Protein 3IM9 (pdb70)

B-factor: mean 16.96, std 8.15, range [6.82, 69.13]

Foldseek 3Di:
DVVPDDDQAPAEEEEEEAQPQADAQFCVQVDPPAVQLNVLVVLLCVQDPDRLVCCRHPNPVVCCNQQLNVLLNFLSRLVSLVSLFDPPPHQEYEYFLSRLLNRQCNQVQFPSSLSSVLSNVVSVCQLPVDAAQFKFKKKFFDDAPVLVQVLQVVLPDPVWGKHFAEPQAGGTTMIMTTVVSLVVCQVCVVVSPTPHIGTDPYNHRWRAQSQVSCLVVSLVSSVVGGGAFTNHFYQAQQHLRTGGDRVVVSVSSSVSGHHHGNNLSNLVNCVVSHYQEYEYGGGDCVSVVSSCRSPVRGHYHYHRHPVSSVVSD

InterPro domains:
  IPR001227 Acyl transferase domain superfamily [G3DSA:3.40.366.10] (5-284)
  IPR004410 Malonyl CoA-acyl carrier protein transacylase, FabD-type [TIGR00128] (3-289)
  IPR014043 Acyl transferase domain [PF00698] (7-285)
  IPR014043 Acyl transferase domain [SM00827] (7-304)
  IPR016035 Acyl transferase/acyl hydrolase/lysophospholipase [SSF52151] (4-304)
  IPR016036 Malonyl-CoA ACP transacylase, ACP-binding [SSF55048] (127-195)
  IPR024925 Malonyl CoA-acyl carrier protein transacylase [PIRSF000446] (1-301)
  IPR050858 Malonyl CoA-ACP Transacylase/Polyketide Synthase FabD [PTHR42681] (2-302)

Organism: Staphylococcus aureus (strain Mu50 / ATCC 700699) (NCBI:txid158878)

CATH classification: 3.40.366.10 (+1 more: 3.30.70.250)

Structure (mmCIF, N/CA/C/O backbone):
data_3IM9
#
_entry.id   3IM9
#
_cell.length_a   42.157
_cell.length_b   87.914
_cell.length_c   43.237
_cell.angle_alpha   90.000
_cell.angle_beta   104.000
_cell.angle_gamma   90.000
#
_symmetry.space_group_name_H-M   'P 1 21 1'
#
loop_
_entity.id
_entity.type
_entity.pdbx_description
1 polymer 'Malonyl CoA-acyl carrier protein transacylase'
2 non-polymer 'CALCIUM ION'
3 non-polymer 'ACETATE ION'
4 non-polymer 'SULFATE ION'
5 water water
#
loop_
_atom_site.group_PDB
_atom_site.id
_atom_site.type_symbol
_atom_site.label_atom_id
_atom_site.label_alt_id
_atom_site.label_comp_id
_atom_site.label_asym_id
_atom_site.label_entity_id
_atom_site.label_seq_id
_atom_site.pdbx_PDB_ins_code
_atom_site.Cartn_x
_atom_site.Cartn_y
_atom_site.Cartn_z
_atom_site.occupancy
_atom_site.B_iso_or_equiv
_atom_site.auth_seq_id
_atom_site.auth_comp_id
_atom_site.auth_asym_id
_atom_site.auth_atom_id
_atom_site.pdbx_PDB_model_num
ATOM 1 N N . HIS A 1 1 ? 30.846 56.645 39.690 1.00 36.38 -7 HIS A N 1
ATOM 2 C CA . HIS A 1 1 ? 29.717 56.549 38.672 1.00 35.62 -7 HIS A CA 1
ATOM 3 C C . HIS A 1 1 ? 30.167 56.437 37.196 1.00 31.95 -7 HIS A C 1
ATOM 4 O O . HIS A 1 1 ? 31.324 56.119 36.892 1.00 28.99 -7 HIS A O 1
ATOM 11 N N . SER A 1 2 ? 29.261 56.737 36.266 1.00 29.78 -6 SER A N 1
ATOM 12 C CA . SER A 1 2 ? 29.598 56.738 34.821 1.00 26.94 -6 SER A CA 1
ATOM 13 C C . SER A 1 2 ? 30.748 57.724 34.342 1.00 26.12 -6 SER A C 1
ATOM 14 O O . SER A 1 2 ? 31.253 57.595 33.240 1.00 23.45 -6 SER A O 1
ATOM 17 N N . SER A 1 3 ? 31.153 58.685 35.169 1.00 22.84 -5 SER A N 1
ATOM 18 C CA . SER A 1 3 ? 32.266 59.557 34.843 1.00 20.14 -5 SER A CA 1
ATOM 19 C C . SER A 1 3 ? 33.607 58.823 35.095 1.00 16.58 -5 SER A C 1
ATOM 20 O O . SER A 1 3 ? 34.642 59.351 34.729 1.00 16.59 -5 SER A O 1
ATOM 23 N N . GLY A 1 4 ? 33.584 57.709 35.807 1.00 15.31 -4 GLY A N 1
ATOM 24 C CA . GLY A 1 4 ? 34.740 56.911 36.256 1.00 13.32 -4 GLY A CA 1
ATOM 25 C C . GLY A 1 4 ? 35.451 57.504 37.482 1.00 15.34 -4 GLY A C 1
ATOM 26 O O . GLY A 1 4 ? 36.524 57.034 37.851 1.00 15.60 -4 GLY A O 1
ATOM 27 N N . LEU A 1 5 ? 34.840 58.555 38.043 1.00 14.40 -3 LEU A N 1
ATOM 28 C CA . LEU A 1 5 ? 35.365 59.248 39.251 1.00 14.68 -3 LEU A CA 1
ATOM 29 C C . LEU A 1 5 ? 34.493 58.841 40.441 1.00 15.70 -3 LEU A C 1
ATOM 30 O O . LEU A 1 5 ? 33.324 59.210 40.502 1.00 16.86 -3 LEU A O 1
ATOM 35 N N . VAL A 1 6 ? 35.054 57.998 41.294 1.00 16.56 -2 VAL A N 1
ATOM 36 C CA . VAL A 1 6 ? 34.321 57.463 42.448 1.00 16.85 -2 VAL A CA 1
ATOM 37 C C . VAL A 1 6 ? 34.709 58.376 43.649 1.00 15.40 -2 VAL A C 1
ATOM 38 O O . VAL A 1 6 ? 35.857 58.443 44.045 1.00 13.61 -2 VAL A O 1
ATOM 42 N N . PRO A 1 7 ? 33.747 59.127 44.195 1.00 16.87 -1 PRO A N 1
ATOM 43 C CA . PRO A 1 7 ? 34.027 60.083 45.310 1.00 18.36 -1 PRO A CA 1
ATOM 44 C C . PRO A 1 7 ? 34.417 59.359 46.558 1.00 18.31 -1 PRO A C 1
ATOM 45 O O . PRO A 1 7 ? 33.977 58.217 46.808 1.00 19.19 -1 PRO A O 1
ATOM 49 N N . ARG A 1 8 ? 35.302 59.973 47.329 1.00 18.37 0 ARG A N 1
ATOM 50 C CA . ARG A 1 8 ? 35.644 59.452 48.646 1.00 19.79 0 ARG A CA 1
ATOM 51 C C . ARG A 1 8 ? 34.249 59.451 49.410 1.00 21.33 0 ARG A C 1
ATOM 52 O O . ARG A 1 8 ? 33.542 60.432 49.462 1.00 25.92 0 ARG A O 1
ATOM 60 N N . GLY A 1 9 ? 33.897 58.303 49.929 1.00 24.05 1 GLY A N 1
ATOM 61 C CA . GLY A 1 9 ? 32.600 58.076 50.519 1.00 25.23 1 GLY A CA 1
ATOM 62 C C . GLY A 1 9 ? 32.291 56.627 50.373 1.00 25.60 1 GLY A C 1
ATOM 63 O O . GLY A 1 9 ? 33.064 55.829 49.903 1.00 30.18 1 GLY A O 1
ATOM 64 N N . SER A 1 10 ? 31.116 56.278 50.802 1.00 28.94 2 SER A N 1
ATOM 65 C CA . SER A 1 10 ? 30.689 54.914 50.728 1.00 30.44 2 SER A CA 1
ATOM 66 C C . SER A 1 10 ? 31.485 53.970 51.551 1.00 29.28 2 SER A C 1
ATOM 67 O O . SER A 1 10 ? 31.465 52.836 51.275 1.00 30.78 2 SER A O 1
ATOM 70 N N . HIS A 1 11 ? 32.190 54.457 52.580 1.00 24.66 3 HIS A N 1
ATOM 71 C CA . HIS A 1 11 ? 32.853 53.562 53.457 1.00 21.61 3 HIS A CA 1
ATOM 72 C C . HIS A 1 11 ? 31.941 53.511 54.662 1.00 17.62 3 HIS A C 1
ATOM 73 O O . HIS A 1 11 ? 31.240 54.439 54.921 1.00 16.22 3 HIS A O 1
ATOM 80 N N . MET A 1 12 ? 31.997 52.398 55.338 1.00 17.75 4 MET A N 1
ATOM 81 C CA . MET A 1 12 ? 31.124 52.103 56.460 1.00 15.84 4 MET A CA 1
ATOM 82 C C . MET A 1 12 ? 31.961 51.673 57.678 1.00 15.18 4 MET A C 1
ATOM 83 O O . MET A 1 12 ? 32.947 50.987 57.552 1.00 14.45 4 MET A O 1
ATOM 88 N N . ALA A 1 13 ? 31.543 52.139 58.842 1.00 13.86 5 ALA A N 1
ATOM 89 C CA . ALA A 1 13 ? 32.240 51.723 60.082 1.00 12.54 5 ALA A CA 1
ATOM 90 C C . ALA A 1 13 ? 31.195 51.134 61.043 1.00 10.73 5 ALA A C 1
ATOM 91 O O . ALA A 1 13 ? 30.092 51.671 61.125 1.00 13.56 5 ALA A O 1
ATOM 93 N N . ILE A 1 14 ? 31.554 50.011 61.655 1.00 12.36 6 ILE A N 1
ATOM 94 C CA . ILE A 1 14 ? 30.712 49.468 62.713 1.00 11.24 6 ILE A CA 1
ATOM 95 C C . ILE A 1 14 ? 31.261 49.940 64.050 1.00 12.14 6 ILE A C 1
ATOM 96 O O . ILE A 1 14 ? 32.483 49.964 64.246 1.00 10.64 6 ILE A O 1
ATOM 101 N N . ILE A 1 15 ? 30.364 50.349 64.943 1.00 10.24 7 ILE A N 1
ATOM 102 C CA . ILE A 1 15 ? 30.841 51.018 66.159 1.00 10.70 7 ILE A CA 1
ATOM 103 C C . ILE A 1 15 ? 30.099 50.427 67.351 1.00 10.42 7 ILE A C 1
ATOM 104 O O . ILE A 1 15 ? 28.925 49.945 67.225 1.00 10.96 7 ILE A O 1
ATOM 109 N N . PHE A 1 16 ? 30.761 50.460 68.506 1.00 9.07 8 PHE A N 1
ATOM 110 C CA . PHE A 1 16 ? 30.225 49.684 69.660 1.00 9.13 8 PHE A CA 1
ATOM 111 C C . PHE A 1 16 ? 30.182 50.585 70.902 1.00 9.99 8 PHE A C 1
ATOM 112 O O . PHE A 1 16 ? 31.189 51.174 71.305 1.00 10.34 8 PHE A O 1
ATOM 120 N N . PRO A 1 17 ? 29.049 50.628 71.621 1.00 10.02 9 PRO A N 1
ATOM 121 C CA . PRO A 1 17 ? 28.929 51.438 72.843 1.00 9.82 9 PRO A CA 1
ATOM 122 C C . PRO A 1 17 ? 29.595 50.756 74.031 1.00 10.33 9 PRO A C 1
ATOM 123 O O . PRO A 1 17 ? 29.907 49.559 74.034 1.00 10.51 9 PRO A O 1
ATOM 127 N N . GLY A 1 18 ? 29.791 51.580 75.041 1.00 7.81 10 GLY A N 1
ATOM 128 C CA . GLY A 1 18 ? 30.387 51.174 76.332 1.00 8.18 10 GLY A CA 1
ATOM 129 C C . GLY A 1 18 ? 29.462 51.437 77.512 1.00 8.38 10 GLY A C 1
ATOM 130 O O . GLY A 1 18 ? 28.212 51.605 77.351 1.00 9.33 10 GLY A O 1
ATOM 131 N N . GLN A 1 19 ? 30.120 51.508 78.664 1.00 9.67 11 GLN A N 1
ATOM 132 C CA . GLN A 1 19 ? 29.379 51.757 79.967 1.00 8.83 11 GLN A CA 1
ATOM 133 C C . GLN A 1 19 ? 28.413 52.891 79.807 1.00 10.85 11 GLN A C 1
ATOM 134 O O . GLN A 1 19 ? 28.770 54.001 79.281 1.00 13.42 11 GLN A O 1
ATOM 140 N N . GLY A 1 20 ? 27.205 52.659 80.290 1.00 10.28 12 GLY A N 1
ATOM 141 C CA . GLY A 1 20 ? 26.127 53.669 80.134 1.00 11.22 12 GLY A CA 1
ATOM 142 C C . GLY A 1 20 ? 25.070 53.28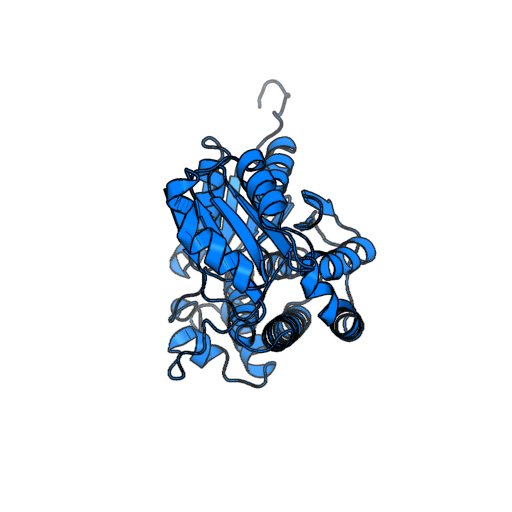5 79.133 1.00 12.14 12 GLY A C 1
ATOM 143 O O . GLY A 1 20 ? 23.912 53.738 79.278 1.00 13.72 12 GLY A O 1
ATOM 144 N N . ALA A 1 21 ? 25.398 52.365 78.213 1.00 10.54 13 ALA A N 1
ATOM 145 C CA . ALA A 1 21 ? 24.402 51.901 77.280 1.00 9.32 13 ALA A CA 1
ATOM 146 C C . ALA A 1 21 ? 23.632 50.616 77.698 1.00 10.55 13 ALA A C 1
ATOM 147 O O . ALA A 1 21 ? 22.645 50.245 77.079 1.00 10.95 13 ALA A O 1
ATOM 149 N N . GLN A 1 22 ? 24.048 49.991 78.802 1.00 11.31 14 GLN A N 1
ATOM 150 C CA . GLN A 1 22 ? 23.423 48.727 79.230 1.00 9.85 14 GLN A CA 1
ATOM 151 C C . GLN A 1 22 ? 21.944 48.966 79.617 1.00 11.42 14 GLN A C 1
ATOM 152 O O . GLN A 1 22 ? 21.577 50.101 80.040 1.00 11.61 14 GLN A O 1
ATOM 158 N N . LYS A 1 23 ? 21.186 47.884 79.651 1.00 10.87 15 LYS A N 1
ATOM 159 C CA . LYS A 1 23 ? 19.814 47.918 80.151 1.00 11.83 15 LYS A CA 1
ATOM 160 C C . LYS A 1 23 ? 19.421 46.542 80.543 1.00 12.29 15 LYS A C 1
ATOM 161 O O . LYS A 1 23 ? 19.801 45.597 79.816 1.00 12.46 15 LYS A O 1
ATOM 167 N N . VAL A 1 24 ? 18.684 46.419 81.672 1.00 11.18 16 VAL A N 1
ATOM 168 C CA . VAL A 1 24 ? 18.163 45.131 82.038 1.00 12.74 16 VAL A CA 1
ATOM 169 C C . VAL A 1 24 ? 17.238 44.638 80.932 1.00 13.35 16 VAL A C 1
ATOM 170 O O . VAL A 1 24 ? 16.376 45.357 80.386 1.00 14.61 16 VAL A O 1
ATOM 174 N N . GLY A 1 25 ? 17.495 43.398 80.509 1.00 10.70 17 GLY A N 1
ATOM 175 C CA . GLY A 1 25 ? 16.748 42.756 79.423 1.00 11.19 17 GLY A CA 1
ATOM 176 C C . GLY A 1 25 ? 17.623 42.633 78.168 1.00 14.81 17 GLY A C 1
ATOM 177 O O . GLY A 1 25 ? 17.237 41.973 77.191 1.00 14.38 17 GLY A O 1
ATOM 178 N N . MET A 1 26 ? 18.794 43.270 78.168 1.00 10.88 18 MET A N 1
ATOM 179 C CA . MET A 1 26 ? 19.664 43.282 76.982 1.00 10.76 18 MET A CA 1
ATOM 180 C C . MET A 1 26 ? 20.009 41.866 76.524 1.00 10.51 18 MET A C 1
ATOM 181 O O . MET A 1 26 ? 20.469 41.017 77.328 1.00 11.43 18 MET A O 1
ATOM 186 N N . ALA A 1 27 ? 19.753 41.647 75.212 1.00 11.42 19 ALA A N 1
ATOM 187 C CA . ALA A 1 27 ? 20.030 40.367 74.512 1.00 10.54 19 ALA A CA 1
ATOM 188 C C . ALA A 1 27 ? 19.009 39.279 74.827 1.00 11.26 19 ALA A C 1
ATOM 189 O O . ALA A 1 27 ? 19.189 38.163 74.281 1.00 12.50 19 ALA A O 1
ATOM 191 N N . GLN A 1 28 ? 18.002 39.571 75.649 1.00 12.34 20 GLN A N 1
ATOM 192 C CA . GLN A 1 28 ? 17.084 38.460 76.014 1.00 13.27 20 GLN A CA 1
ATOM 193 C C . GLN A 1 28 ? 16.325 37.964 74.754 1.00 16.11 20 GLN A C 1
ATOM 194 O O . GLN A 1 28 ? 15.997 36.789 74.693 1.00 17.68 20 GLN A O 1
ATOM 200 N N . ASP A 1 29 ? 16.163 38.828 73.768 1.00 13.39 21 ASP A N 1
ATOM 201 C CA . ASP A 1 29 ? 15.503 38.453 72.561 1.00 13.88 21 ASP A CA 1
ATOM 202 C C . ASP A 1 29 ? 16.337 37.583 71.666 1.00 15.37 21 ASP A C 1
ATOM 203 O O . ASP A 1 29 ? 15.776 36.876 70.756 1.00 16.19 21 ASP A O 1
ATOM 208 N N . LEU A 1 30 ? 17.653 37.617 71.805 1.00 13.09 22 LEU A N 1
ATOM 209 C CA . LEU A 1 30 ? 18.525 36.782 70.962 1.00 11.65 22 LEU A CA 1
ATOM 210 C C . LEU A 1 30 ? 18.592 35.336 71.448 1.00 12.80 22 LEU A C 1
ATOM 211 O O . LEU A 1 30 ? 18.790 34.423 70.650 1.00 12.94 22 LEU A O 1
ATOM 216 N N . PHE A 1 31 ? 18.594 35.172 72.776 1.00 11.89 23 PHE A N 1
ATOM 217 C CA . PHE A 1 31 ? 18.991 33.912 73.371 1.00 12.01 23 PHE A CA 1
ATOM 218 C C . PHE A 1 31 ? 17.976 32.811 72.939 1.00 13.53 23 PHE A C 1
ATOM 219 O O . PHE A 1 31 ? 16.736 32.933 73.187 1.00 14.34 23 PHE A O 1
ATOM 227 N N . ASN A 1 32 ? 18.568 31.746 72.380 1.00 12.66 24 ASN A N 1
ATOM 228 C CA . ASN A 1 32 ? 17.756 30.603 71.830 1.00 14.82 24 ASN A CA 1
ATOM 229 C C . ASN A 1 32 ? 16.853 30.961 70.707 1.00 17.00 24 ASN A C 1
ATOM 230 O O . ASN A 1 32 ? 15.966 30.155 70.400 1.00 18.29 24 ASN A O 1
ATOM 235 N N . ASN A 1 33 ? 17.042 32.142 70.109 1.00 15.24 25 ASN A N 1
ATOM 236 C CA . ASN A 1 33 ? 16.304 32.555 68.905 1.00 15.44 25 ASN A CA 1
ATOM 237 C C . ASN A 1 33 ? 17.160 32.790 67.692 1.00 16.98 25 ASN A C 1
ATOM 238 O O . ASN A 1 33 ? 16.668 33.167 66.630 1.00 19.28 25 ASN A O 1
ATOM 243 N N . ASN A 1 34 ? 18.467 32.718 67.875 1.00 16.95 26 ASN A N 1
ATOM 244 C CA . ASN A 1 34 ? 19.394 32.855 66.799 1.00 15.57 26 ASN A CA 1
ATOM 245 C C . ASN A 1 34 ? 20.594 32.047 67.112 1.00 16.45 26 ASN A C 1
ATOM 246 O O . ASN A 1 34 ? 21.181 32.227 68.195 1.00 15.34 26 ASN A O 1
ATOM 251 N N . ASP A 1 35 ? 20.977 31.070 66.264 1.00 17.26 27 ASP A N 1
ATOM 252 C CA . ASP A 1 35 ? 22.027 30.154 66.644 1.00 18.25 27 ASP A CA 1
ATOM 253 C C . ASP A 1 35 ? 23.383 30.832 66.873 1.00 16.03 27 ASP A C 1
ATOM 254 O O . ASP A 1 35 ? 24.116 30.496 67.850 1.00 15.38 27 ASP A O 1
ATOM 259 N N . GLN A 1 36 ? 23.675 31.808 66.024 1.00 16.58 28 GLN A N 1
ATOM 260 C CA . GLN A 1 36 ? 25.017 32.450 66.114 1.00 17.69 28 GLN A CA 1
ATOM 261 C C . GLN A 1 36 ? 25.069 33.300 67.367 1.00 16.08 28 GLN A C 1
ATOM 262 O O . GLN A 1 36 ? 26.105 33.276 68.075 1.00 15.04 28 GLN A O 1
ATOM 268 N N . ALA A 1 37 ? 24.002 34.094 67.597 1.00 14.99 29 A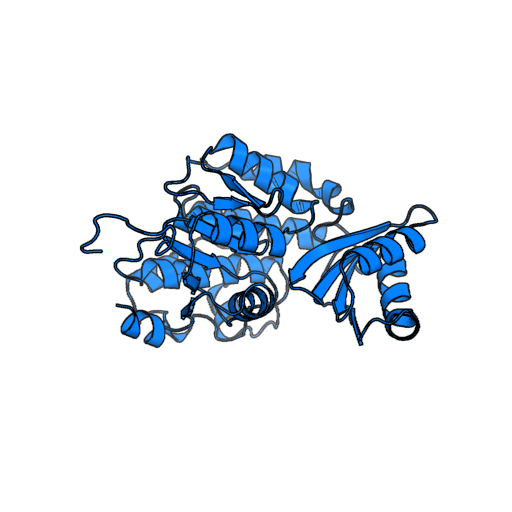LA A N 1
ATOM 269 C CA . ALA A 1 37 ? 23.988 34.885 68.823 1.00 13.52 29 ALA A CA 1
ATOM 270 C C . ALA A 1 37 ? 24.025 33.983 70.021 1.00 13.31 29 ALA A C 1
ATOM 271 O O . ALA A 1 37 ? 24.656 34.329 71.011 1.00 13.11 29 ALA A O 1
ATOM 273 N N . THR A 1 38 ? 23.326 32.855 70.043 1.00 12.45 30 THR A N 1
ATOM 274 C CA . THR A 1 38 ? 23.299 32.010 71.201 1.00 13.51 30 THR A CA 1
ATOM 275 C C . THR A 1 38 ? 24.618 31.326 71.493 1.00 12.52 30 THR A C 1
ATOM 276 O O . THR A 1 38 ? 24.992 31.138 72.646 1.00 13.88 30 THR A O 1
ATOM 280 N N . GLU A 1 39 ? 25.373 31.044 70.436 1.00 13.55 31 GLU A N 1
ATOM 281 C CA . GLU A 1 39 ? 26.738 30.555 70.652 1.00 13.11 31 GLU A CA 1
ATOM 282 C C . GLU A 1 39 ? 27.622 31.539 71.481 1.00 11.72 31 GLU A C 1
ATOM 283 O O . GLU A 1 39 ? 28.345 31.107 72.390 1.00 13.33 31 GLU A O 1
ATOM 289 N N . ILE A 1 40 ? 27.472 32.830 71.165 1.00 11.64 32 ILE A N 1
ATOM 290 C CA . ILE A 1 40 ? 28.210 33.841 71.894 1.00 10.82 32 ILE A CA 1
ATOM 291 C C . ILE A 1 40 ? 27.693 33.926 73.318 1.00 11.12 32 ILE A C 1
ATOM 292 O O . ILE A 1 40 ? 28.460 33.927 74.295 1.00 11.30 32 ILE A O 1
ATOM 297 N N . LEU A 1 41 ? 26.355 33.998 73.466 1.00 10.98 33 LEU A N 1
ATOM 298 C CA . LEU A 1 41 ? 25.812 34.135 74.838 1.00 10.75 33 LEU A CA 1
ATOM 299 C C . LEU A 1 41 ? 26.177 32.947 75.714 1.00 11.68 33 LEU A C 1
ATOM 300 O O . LEU A 1 41 ? 26.498 33.108 76.871 1.00 12.04 33 LEU A O 1
ATOM 305 N N . THR A 1 42 ? 26.118 31.732 75.163 1.00 12.76 34 THR A N 1
ATOM 306 C CA . THR A 1 42 ? 26.468 30.532 75.919 1.00 13.84 34 THR A CA 1
ATOM 307 C C . THR A 1 42 ? 27.972 30.466 76.140 1.00 14.12 34 THR A C 1
ATOM 308 O O . THR A 1 42 ? 28.378 30.042 77.234 1.00 13.56 34 THR A O 1
ATOM 312 N N . SER A 1 43 ? 28.761 31.028 75.222 1.00 13.54 35 SER A N 1
ATOM 313 C CA . SER A 1 43 ? 30.222 31.071 75.498 1.00 14.60 35 SER A CA 1
ATOM 314 C C . SER A 1 43 ? 30.511 31.903 76.719 1.00 14.38 35 SER A C 1
ATOM 315 O O . SER A 1 43 ? 31.278 31.534 77.571 1.00 14.39 35 SER A O 1
ATOM 318 N N . ALA A 1 44 ? 29.868 33.070 76.782 1.00 12.12 36 ALA A N 1
ATOM 319 C CA . ALA A 1 44 ? 30.073 33.982 77.926 1.00 12.40 36 ALA A CA 1
ATOM 320 C C . ALA A 1 44 ? 29.605 33.275 79.210 1.00 11.93 36 ALA A C 1
ATOM 321 O O . ALA A 1 44 ? 30.263 33.315 80.257 1.00 12.73 36 ALA A O 1
ATOM 323 N N . ALA A 1 45 ? 28.439 32.636 79.153 1.00 10.82 37 ALA A N 1
ATOM 324 C CA . ALA A 1 45 ? 27.900 31.899 80.339 1.00 12.93 37 ALA A CA 1
ATOM 325 C C . ALA A 1 45 ? 28.874 30.796 80.829 1.00 12.92 37 ALA A C 1
ATOM 326 O O . ALA A 1 45 ? 29.026 30.620 82.028 1.00 14.55 37 ALA A O 1
ATOM 328 N N . LYS A 1 46 ? 29.467 30.059 79.858 1.00 14.12 38 LYS A N 1
ATOM 329 C CA . LYS A 1 46 ? 30.370 28.973 80.273 1.00 15.96 38 LYS A CA 1
ATOM 330 C C . LYS A 1 46 ? 31.703 29.529 80.733 1.00 17.74 38 LYS A C 1
ATOM 331 O O . LYS A 1 46 ? 32.440 28.790 81.389 1.00 19.12 38 LYS A O 1
ATOM 337 N N . THR A 1 47 ? 32.093 30.751 80.349 1.00 15.54 39 THR A N 1
ATOM 338 C CA . THR A 1 47 ? 33.419 31.255 80.686 1.00 15.17 39 THR A CA 1
ATOM 339 C C . THR A 1 47 ? 33.472 31.977 81.983 1.00 16.25 39 THR A C 1
ATOM 340 O O . THR A 1 47 ? 34.438 31.861 82.758 1.00 17.61 39 THR A O 1
ATOM 344 N N . LEU A 1 48 ? 32.457 32.806 82.264 1.00 14.47 40 LEU A N 1
ATOM 345 C CA . LEU A 1 48 ? 32.507 33.673 83.423 1.00 13.91 40 LEU A CA 1
ATOM 346 C C . LEU A 1 48 ? 32.117 33.039 84.755 1.00 14.45 40 LEU A C 1
ATOM 347 O O . LEU A 1 48 ? 31.220 32.133 84.784 1.00 16.28 40 LEU A O 1
ATOM 352 N N . ASP A 1 49 ? 32.671 33.593 85.826 1.00 15.84 41 ASP A N 1
ATOM 353 C CA . ASP A 1 49 ? 32.473 33.089 87.182 1.00 17.51 41 ASP A CA 1
ATOM 354 C C . ASP A 1 49 ? 31.242 33.699 87.877 1.00 18.42 41 ASP A C 1
ATOM 355 O O . ASP A 1 49 ? 31.090 33.569 89.095 1.00 20.27 41 ASP A O 1
ATOM 360 N N . PHE A 1 50 ? 30.372 34.423 87.143 1.00 14.13 42 PHE A N 1
ATOM 361 C CA . PHE A 1 50 ? 29.103 34.808 87.721 1.00 13.74 42 PHE A CA 1
ATOM 362 C C . PHE A 1 50 ? 28.041 34.548 86.642 1.00 13.55 42 PHE A C 1
ATOM 363 O O . PHE A 1 50 ? 28.412 34.208 85.476 1.00 12.81 42 PHE A O 1
ATOM 371 N N . ASP A 1 51 ? 26.753 34.690 87.020 1.00 13.81 43 ASP A N 1
ATOM 372 C CA . ASP A 1 51 ? 25.675 34.373 86.095 1.00 12.84 43 ASP A CA 1
ATOM 373 C C . ASP A 1 51 ? 25.442 35.582 85.212 1.00 10.85 43 ASP A C 1
ATOM 374 O O . ASP A 1 51 ? 24.560 36.458 85.446 1.00 11.53 43 ASP A O 1
ATOM 379 N N . ILE A 1 52 ? 26.260 35.636 84.173 1.00 10.70 44 ILE A N 1
ATOM 380 C CA . ILE A 1 52 ? 26.197 36.814 83.245 1.00 11.54 44 ILE A CA 1
ATOM 381 C C . ILE A 1 52 ? 24.846 36.944 82.552 1.00 11.10 44 ILE A C 1
ATOM 382 O O . ILE A 1 52 ? 24.310 38.027 82.405 1.00 10.91 44 ILE A O 1
ATOM 387 N N . LEU A 1 53 ? 24.270 35.801 82.156 1.00 10.37 45 LEU A N 1
ATOM 388 C CA . LEU A 1 53 ? 23.005 35.936 81.470 1.00 9.79 45 LEU A CA 1
ATOM 389 C C . LEU A 1 53 ? 21.840 36.400 82.384 1.00 10.83 45 LEU A C 1
ATOM 390 O O . LEU A 1 53 ? 21.020 37.209 81.955 1.00 11.23 45 LEU A O 1
ATOM 395 N N . GLU A 1 54 ? 21.840 35.917 83.631 1.00 10.24 46 GLU A N 1
ATOM 396 C CA . GLU A 1 54 ? 20.812 36.396 84.591 1.00 11.24 46 GLU A CA 1
ATOM 397 C C . GLU A 1 54 ? 21.018 37.897 84.797 1.00 13.06 46 GLU A C 1
ATOM 398 O O . GLU A 1 54 ? 20.086 38.681 84.738 1.00 11.12 46 GLU A O 1
ATOM 404 N N . THR A 1 55 ? 22.299 38.265 84.857 1.00 12.00 47 THR A N 1
ATOM 405 C CA . THR A 1 55 ? 22.632 39.681 85.136 1.00 12.00 47 THR A CA 1
ATOM 406 C C . THR A 1 55 ? 22.179 40.573 83.982 1.00 10.89 47 THR A C 1
ATOM 407 O O . THR A 1 55 ? 21.609 41.672 84.210 1.00 11.51 47 THR A O 1
ATOM 411 N N . MET A 1 56 ? 22.337 40.071 82.734 1.00 10.85 48 MET A N 1
ATOM 412 C CA . MET A 1 56 ? 21.889 40.800 81.556 1.00 9.67 48 MET A CA 1
ATOM 413 C C . MET A 1 56 ? 20.324 40.848 81.450 1.00 9.93 48 MET A C 1
ATOM 414 O O . MET A 1 56 ? 19.709 41.877 81.110 1.00 10.83 48 MET A O 1
ATOM 419 N N . PHE A 1 57 ? 19.681 39.712 81.674 1.00 10.57 49 PHE A N 1
ATOM 420 C CA . PHE A 1 57 ? 18.269 39.608 81.328 1.00 11.81 49 PHE A CA 1
ATOM 421 C C . PHE A 1 57 ? 17.307 40.030 82.426 1.00 12.57 49 PHE A C 1
ATOM 422 O O . PHE A 1 57 ? 16.242 40.565 82.012 1.00 14.07 49 PHE A O 1
ATOM 430 N N . THR A 1 58 ? 17.592 39.764 83.699 1.00 11.47 50 THR A N 1
ATOM 431 C CA . THR A 1 58 ? 16.650 40.084 84.750 1.00 12.70 50 THR A CA 1
ATOM 432 C C . THR A 1 58 ? 17.340 40.862 85.908 1.00 13.36 50 THR A C 1
ATOM 433 O O . THR A 1 58 ? 16.638 41.617 86.608 1.00 14.87 50 THR A O 1
ATOM 437 N N . ASP A 1 59 ? 18.650 40.690 86.130 1.00 13.46 51 ASP A N 1
ATOM 438 C CA . ASP A 1 59 ? 19.457 41.396 87.129 1.00 14.09 51 ASP A CA 1
ATOM 439 C C . ASP A 1 59 ? 18.768 41.464 88.502 1.00 15.88 51 ASP A C 1
ATOM 440 O O . ASP A 1 59 ? 18.572 42.554 89.061 1.00 13.97 51 ASP A O 1
ATOM 445 N N . GLU A 1 60 ? 18.508 40.300 89.053 1.00 15.12 52 GLU A N 1
ATOM 446 C CA . GLU A 1 60 ? 17.769 40.319 90.332 1.00 17.40 52 GLU A CA 1
ATOM 447 C C . GLU A 1 60 ? 18.667 40.909 91.464 1.00 18.11 52 GLU A C 1
ATOM 448 O O . GLU A 1 60 ? 18.084 41.354 92.485 1.00 18.30 52 GLU A O 1
ATOM 454 N N . GLU A 1 61 ? 19.998 40.879 91.337 1.00 16.51 53 GLU A N 1
ATOM 455 C CA . GLU A 1 61 ? 20.954 41.460 92.304 1.00 15.23 53 GLU A CA 1
ATOM 456 C C . GLU A 1 61 ? 21.212 42.953 92.044 1.00 14.91 53 GLU A C 1
ATOM 457 O O . GLU A 1 61 ? 21.949 43.565 92.851 1.00 17.50 53 GLU A O 1
ATOM 463 N N . GLY A 1 62 ? 20.577 43.548 91.054 1.00 15.09 54 GLY A N 1
ATOM 464 C CA . GLY A 1 62 ? 20.792 44.965 90.697 1.00 14.55 54 GLY A CA 1
ATOM 465 C C . GLY A 1 62 ? 22.274 45.324 90.510 1.00 15.44 54 GLY A C 1
ATOM 466 O O . GLY A 1 62 ? 22.725 46.440 90.937 1.00 16.68 54 GLY A O 1
ATOM 467 N N . LYS A 1 63 ? 23.050 44.423 89.891 1.00 12.51 55 LYS A N 1
ATOM 468 C CA . LYS A 1 63 ? 24.490 44.614 89.707 1.00 11.74 55 LYS A CA 1
ATOM 469 C C . LYS A 1 63 ? 24.911 44.816 88.220 1.00 11.89 55 LYS A C 1
ATOM 470 O O . LYS A 1 63 ? 26.127 44.890 87.924 1.00 11.93 55 LYS A O 1
ATOM 476 N N . LEU A 1 64 ? 23.937 44.902 87.336 1.00 10.04 56 LEU A N 1
ATOM 477 C CA . LEU A 1 64 ? 24.288 45.042 85.879 1.00 10.82 56 LEU A CA 1
ATOM 478 C C . LEU A 1 64 ? 25.105 46.325 85.624 1.00 10.95 56 LEU A C 1
ATOM 479 O O . LEU A 1 64 ? 25.999 46.338 84.789 1.00 10.60 56 LEU A O 1
ATOM 484 N N . GLY A 1 65 ? 24.812 47.380 86.390 1.00 10.69 57 GLY A N 1
ATOM 485 C CA . GLY A 1 65 ? 25.525 48.661 86.208 1.00 11.57 57 GLY A CA 1
ATOM 486 C C . GLY A 1 65 ? 26.833 48.776 86.955 1.00 12.38 57 GLY A C 1
ATOM 487 O O . GLY A 1 65 ? 27.460 49.856 86.814 1.00 13.69 57 GLY A O 1
ATOM 488 N N . GLU A 1 66 ? 27.291 47.728 87.651 1.00 11.06 58 GLU A N 1
ATOM 489 C CA . GLU A 1 66 ? 28.616 47.754 88.293 1.00 11.71 58 GLU A CA 1
ATOM 490 C C . GLU A 1 66 ? 29.564 47.270 87.206 1.00 12.50 58 GLU A C 1
ATOM 491 O O . GLU A 1 66 ? 29.412 46.143 86.691 1.00 10.90 58 GLU A O 1
ATOM 497 N N . THR A 1 67 ? 30.541 48.112 86.863 1.00 11.65 59 THR A N 1
ATOM 498 C CA . THR A 1 67 ? 31.381 47.932 85.626 1.00 10.34 59 THR A CA 1
ATOM 499 C C . THR A 1 67 ? 32.072 46.570 85.516 1.00 10.43 59 THR A C 1
ATOM 500 O O . THR A 1 67 ? 32.257 46.097 84.370 1.00 11.06 59 THR A O 1
ATOM 504 N N . GLU A 1 68 ? 32.368 45.898 86.651 1.00 11.11 60 GLU A N 1
ATOM 505 C CA . GLU A 1 68 ? 32.985 44.534 86.560 1.00 11.64 60 GLU A CA 1
ATOM 506 C C . GLU A 1 68 ? 32.021 43.553 85.861 1.00 10.86 60 GLU A C 1
ATOM 507 O O . GLU A 1 68 ? 32.464 42.547 85.239 1.00 10.84 60 GLU A O 1
ATOM 513 N N . ASN A 1 69 ? 30.736 43.830 85.999 1.00 9.54 61 ASN A N 1
ATOM 514 C CA . ASN A 1 69 ? 29.665 43.079 85.301 1.00 9.34 61 ASN A CA 1
ATOM 515 C C . ASN A 1 69 ? 29.239 43.702 83.995 1.00 10.87 61 ASN A C 1
ATOM 516 O O . ASN A 1 69 ? 29.026 42.988 82.997 1.00 10.39 61 ASN A O 1
ATOM 521 N N . THR A 1 70 ? 29.164 45.045 83.935 1.00 9.34 62 THR A N 1
ATOM 522 C CA . THR A 1 70 ? 28.625 45.667 82.732 1.00 8.54 62 THR A CA 1
ATOM 523 C C . THR A 1 70 ? 29.576 45.436 81.569 1.00 8.40 62 THR A C 1
ATOM 524 O O . THR A 1 70 ? 29.122 45.314 80.420 1.00 8.01 62 THR A O 1
ATOM 528 N N . GLN A 1 71 ? 30.880 45.461 81.825 1.00 8.60 63 GLN A N 1
ATOM 529 C CA . GLN A 1 71 ? 31.831 45.329 80.689 1.00 8.76 63 GLN A CA 1
ATOM 530 C C . GLN A 1 71 ? 31.649 43.999 79.913 1.00 7.54 63 GLN A C 1
ATOM 531 O O . GLN A 1 71 ? 31.470 44.034 78.696 1.00 8.83 63 GLN A O 1
ATOM 537 N N . PRO A 1 72 ? 31.706 42.845 80.584 1.00 8.58 64 PRO A N 1
ATOM 538 C CA . PRO A 1 72 ? 31.475 41.608 79.827 1.00 9.48 64 PRO A CA 1
ATOM 539 C C . PRO A 1 72 ? 30.041 41.536 79.332 1.00 9.92 64 PRO A C 1
ATOM 540 O O . PRO A 1 72 ? 29.840 40.969 78.243 1.00 9.55 64 PRO A O 1
ATOM 544 N N . ALA A 1 73 ? 29.073 42.164 80.019 1.00 8.02 65 ALA A N 1
ATOM 545 C CA . ALA A 1 73 ? 27.702 42.142 79.472 1.00 9.45 65 ALA A CA 1
ATOM 546 C C . ALA A 1 73 ? 27.581 42.879 78.145 1.00 9.17 65 ALA A C 1
ATOM 547 O O . ALA A 1 73 ? 26.968 42.386 77.201 1.00 9.93 65 ALA A O 1
ATOM 549 N N . LEU A 1 74 ? 28.206 44.034 78.013 1.00 8.71 66 LEU A N 1
ATOM 550 C CA . LEU A 1 74 ? 28.151 44.816 76.795 1.00 9.52 66 LEU A CA 1
ATOM 551 C C . LEU A 1 74 ? 28.931 44.104 75.696 1.00 8.38 66 LEU A C 1
ATOM 552 O O . LEU A 1 74 ? 28.440 44.092 74.559 1.00 9.10 66 LEU A O 1
ATOM 557 N N . LEU A 1 75 ? 30.149 43.632 76.005 1.00 9.21 67 LEU A N 1
ATOM 558 C CA . LEU A 1 75 ? 30.876 42.869 74.977 1.00 9.77 67 LEU A CA 1
ATOM 559 C C . LEU A 1 75 ? 30.054 41.699 74.457 1.00 9.54 67 LEU A C 1
ATOM 560 O O . LEU A 1 75 ? 30.049 41.455 73.227 1.00 9.06 67 LEU A O 1
ATOM 565 N N . THR A 1 76 ? 29.405 40.983 75.399 1.00 9.88 68 THR A N 1
ATOM 566 C CA . THR A 1 76 ? 28.653 39.804 75.012 1.00 10.98 68 THR A CA 1
ATOM 567 C C . THR A 1 76 ? 2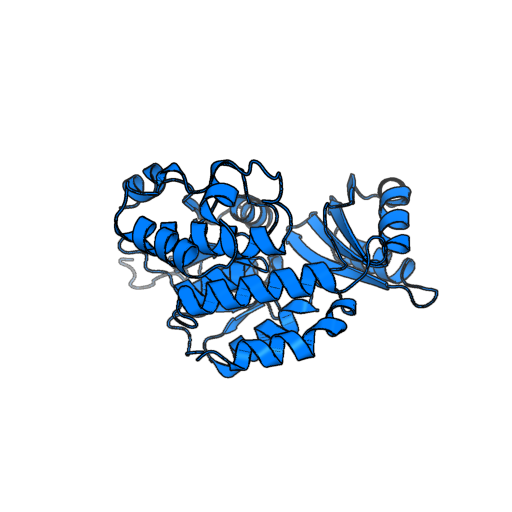7.469 40.202 74.133 1.00 9.55 68 THR A C 1
ATOM 568 O O . THR A 1 76 ? 27.223 39.572 73.057 1.00 11.11 68 THR A O 1
ATOM 572 N N . HIS A 1 77 ? 26.727 41.265 74.473 1.00 8.95 69 HIS A N 1
ATOM 573 C CA . HIS A 1 77 ? 25.558 41.661 73.684 1.00 9.36 69 HIS A CA 1
ATOM 574 C C . HIS A 1 77 ? 25.994 42.125 72.296 1.00 10.12 69 HIS A C 1
ATOM 575 O O . HIS A 1 77 ? 25.463 41.650 71.276 1.00 11.27 69 HIS A O 1
ATOM 582 N N . SER A 1 78 ? 26.994 42.991 72.195 1.00 8.69 70 SER A N 1
ATOM 583 C CA . SER A 1 78 ? 27.445 43.476 70.911 1.00 9.45 70 SER A CA 1
ATOM 584 C C . SER A 1 78 ? 28.009 42.335 70.052 1.00 8.45 70 SER A C 1
ATOM 585 O O . SER A 1 78 ? 27.754 42.291 68.838 1.00 10.70 70 SER A O 1
ATOM 588 N N . SER A 1 79 ? 28.753 41.421 70.697 1.00 9.30 71 SER A N 1
ATOM 589 C CA . SER A 1 79 ? 29.369 40.323 69.895 1.00 11.81 71 SER A CA 1
ATOM 590 C C . SER A 1 79 ? 28.280 39.354 69.448 1.00 10.91 71 SER A C 1
ATOM 591 O O . SER A 1 79 ? 28.439 38.699 68.387 1.00 11.97 71 SER A O 1
ATOM 594 N N . ALA A 1 80 ? 27.244 39.158 70.245 1.00 10.08 72 ALA A N 1
ATOM 595 C CA . ALA A 1 80 ? 26.167 38.211 69.882 1.00 10.41 72 ALA A CA 1
ATOM 596 C C . ALA A 1 80 ? 25.418 38.766 68.694 1.00 11.69 72 ALA A C 1
ATOM 597 O O . ALA A 1 80 ? 25.107 38.050 67.732 1.00 14.17 72 ALA A O 1
ATOM 599 N N . LEU A 1 81 ? 25.132 40.069 68.716 1.00 11.28 73 LEU A N 1
ATOM 600 C CA . LEU A 1 81 ? 24.513 40.729 67.559 1.00 12.17 73 LEU A CA 1
ATOM 601 C C . LEU A 1 81 ? 25.395 40.612 66.367 1.00 12.29 73 LEU A C 1
ATOM 602 O O . LEU A 1 81 ? 24.924 40.337 65.229 1.00 13.17 73 LEU A O 1
ATOM 607 N N . LEU A 1 82 ? 26.673 40.925 66.524 1.00 13.63 74 LEU A N 1
ATOM 608 C CA . LEU A 1 82 ? 27.627 40.876 65.420 1.00 15.47 74 LEU A CA 1
ATOM 609 C C . LEU A 1 82 ? 27.644 39.477 64.783 1.00 14.11 74 LEU A C 1
ATOM 610 O O . LEU A 1 82 ? 27.631 39.408 63.560 1.00 17.74 74 LEU A O 1
ATOM 615 N N . ALA A 1 83 ? 27.610 38.410 65.592 1.00 14.26 75 ALA A N 1
ATOM 616 C CA . ALA A 1 83 ? 27.756 37.003 65.081 1.00 14.79 75 ALA A CA 1
ATOM 617 C C . ALA A 1 83 ? 26.475 36.726 64.236 1.00 16.57 75 ALA A C 1
ATOM 618 O O . ALA A 1 83 ? 26.563 35.926 63.311 1.00 18.23 75 ALA A O 1
ATOM 620 N N . ALA A 1 84 ? 25.336 37.366 64.520 1.00 15.23 76 ALA A N 1
ATOM 621 C CA . ALA A 1 84 ? 24.050 37.068 63.845 1.00 15.78 76 ALA A CA 1
ATOM 622 C C . ALA A 1 84 ? 23.922 37.817 62.542 1.00 16.83 76 ALA A C 1
ATOM 623 O O . ALA A 1 84 ? 23.055 37.469 61.717 1.00 18.34 76 ALA A O 1
ATOM 625 N N . LEU A 1 85 ? 24.672 38.914 62.344 1.00 15.53 77 LEU A N 1
ATOM 626 C CA . LEU A 1 85 ? 24.577 39.740 61.168 1.00 15.46 77 LEU A CA 1
ATOM 627 C C . LEU A 1 85 ? 25.318 39.137 59.964 1.00 18.88 77 LEU A C 1
ATOM 628 O O . LEU A 1 85 ? 26.520 38.747 60.041 1.00 20.46 77 LEU A O 1
ATOM 633 N N . LYS A 1 86 ? 24.601 39.139 58.856 1.00 20.80 78 LYS A N 1
ATOM 634 C CA . LYS A 1 86 ? 25.146 38.676 57.549 1.00 25.76 78 LYS A CA 1
ATOM 635 C C . LYS A 1 86 ? 25.660 39.822 56.674 1.00 25.93 78 LYS A C 1
ATOM 636 O O . LYS A 1 86 ? 25.037 40.886 56.569 1.00 26.34 78 LYS A O 1
ATOM 642 N N . ASN A 1 87 ? 26.806 39.547 56.011 1.00 28.50 79 ASN A N 1
ATOM 643 C CA . ASN A 1 87 ? 27.453 40.484 55.100 1.00 29.74 79 ASN A CA 1
ATOM 644 C C . ASN A 1 87 ? 27.538 41.862 55.633 1.00 29.10 79 ASN A C 1
ATOM 645 O O . ASN A 1 87 ? 27.056 42.865 55.038 1.00 28.98 79 ASN A O 1
ATOM 650 N N . LEU A 1 88 ? 28.112 41.894 56.816 1.00 28.11 80 LEU A N 1
ATOM 651 C CA . LEU A 1 88 ? 28.484 43.123 57.354 1.00 28.48 80 LEU A CA 1
ATOM 652 C C . LEU A 1 88 ? 29.940 43.141 56.868 1.00 27.27 80 LEU A C 1
ATOM 653 O O . LEU A 1 88 ? 30.738 42.194 57.125 1.00 30.13 80 LEU A O 1
ATOM 658 N N . ASN A 1 89 ? 30.186 44.233 56.162 1.00 24.31 81 ASN A N 1
ATOM 659 C CA . ASN A 1 89 ? 31.398 44.494 55.383 1.00 23.37 81 ASN A CA 1
ATOM 660 C C . ASN A 1 89 ? 32.013 45.808 55.827 1.00 22.08 81 ASN A C 1
ATOM 661 O O . ASN A 1 89 ? 32.061 46.799 55.076 1.00 22.28 81 ASN A O 1
ATOM 666 N N . PRO A 1 90 ? 32.442 45.877 57.119 1.00 19.28 82 PRO A N 1
ATOM 667 C CA . PRO A 1 90 ? 32.993 47.153 57.521 1.00 18.97 82 PRO A CA 1
ATOM 668 C C . PRO A 1 90 ? 34.328 47.477 56.888 1.00 16.57 82 PRO A C 1
ATOM 669 O O . PRO A 1 90 ? 35.124 46.571 56.672 1.00 18.87 82 PRO A O 1
ATOM 673 N N . ASP A 1 91 ? 34.535 48.757 56.652 1.00 16.17 83 ASP A N 1
ATOM 674 C CA . ASP A 1 91 ? 35.841 49.283 56.273 1.00 16.14 83 ASP A CA 1
ATOM 675 C C . ASP A 1 91 ? 36.707 49.650 57.497 1.00 15.07 83 ASP A C 1
ATOM 676 O O . ASP A 1 91 ? 37.949 49.522 57.469 1.00 15.82 83 ASP A O 1
ATOM 681 N N . PHE A 1 92 ? 36.024 49.971 58.633 1.00 14.26 84 PHE A N 1
ATOM 682 C CA . PHE A 1 92 ? 36.750 50.372 59.850 1.00 12.41 84 PHE A CA 1
ATOM 683 C C . PHE A 1 92 ? 35.794 50.078 61.018 1.00 11.68 84 PHE A C 1
ATOM 684 O O . PHE A 1 92 ? 34.599 49.781 60.861 1.00 12.54 84 PHE A O 1
ATOM 692 N N . THR A 1 93 ? 36.370 50.223 62.217 1.00 11.78 85 THR A N 1
ATOM 693 C CA . THR A 1 93 ? 35.530 50.085 63.429 1.00 10.65 85 THR A CA 1
ATOM 694 C C . THR A 1 93 ? 36.130 50.961 64.506 1.00 10.91 85 THR A C 1
ATOM 695 O O . THR A 1 93 ? 37.323 51.323 64.503 1.00 12.66 85 THR A O 1
ATOM 699 N N . MET A 1 94 ? 35.265 51.278 65.482 1.00 10.83 86 MET A N 1
ATOM 700 C CA . MET A 1 94 ? 35.702 51.932 66.748 1.00 10.62 86 MET A CA 1
ATOM 701 C C . MET A 1 94 ? 34.662 51.654 67.792 1.00 10.16 86 MET A C 1
ATOM 702 O O . MET A 1 94 ? 33.549 51.252 67.484 1.00 9.82 86 MET A O 1
ATOM 707 N N . GLY A 1 95 ? 35.059 51.786 69.042 1.00 9.49 87 GLY A N 1
ATOM 708 C CA . GLY A 1 95 ? 34.050 51.584 70.153 1.00 10.91 87 GLY A CA 1
ATOM 709 C C . GLY A 1 95 ? 34.445 52.452 71.326 1.00 10.71 87 GLY A C 1
ATOM 710 O O . GLY A 1 95 ? 35.636 52.795 71.509 1.00 11.69 87 GLY A O 1
ATOM 711 N N . HIS A 1 96 ? 33.454 52.768 72.163 1.00 9.09 88 HIS A N 1
ATOM 712 C CA . HIS A 1 96 ? 33.704 53.756 73.244 1.00 8.78 88 HIS A CA 1
ATOM 713 C C . HIS A 1 96 ? 34.157 53.070 74.515 1.00 9.69 88 HIS A C 1
ATOM 714 O O . HIS A 1 96 ? 33.347 52.367 75.144 1.00 8.64 88 HIS A O 1
ATOM 721 N N . SER A 1 97 ? 35.458 53.206 74.826 1.00 9.42 89 SER A N 1
ATOM 722 C CA . SER A 1 97 ? 36.044 52.683 76.067 1.00 9.32 89 SER A CA 1
ATOM 723 C C . SER A 1 97 ? 35.927 51.148 76.068 1.00 7.74 89 SER A C 1
ATOM 724 O O . SER A 1 97 ? 36.673 50.478 75.338 1.00 9.10 89 SER A O 1
ATOM 727 N N . LEU A 1 98 ? 35.003 50.545 76.828 1.00 8.19 90 LEU A N 1
ATOM 728 C CA . LEU A 1 98 ? 34.769 49.101 76.703 1.00 8.28 90 LEU A CA 1
ATOM 729 C C . LEU A 1 98 ? 34.516 48.731 75.211 1.00 8.17 90 LEU A C 1
ATOM 730 O O . LEU A 1 98 ? 34.923 47.650 74.741 1.00 8.71 90 LEU A O 1
ATOM 735 N N . GLY A 1 99 ? 33.728 49.545 74.536 1.00 6.82 91 GLY A N 1
ATOM 736 C CA . GLY A 1 99 ? 33.361 49.247 73.158 1.00 8.45 91 GLY A CA 1
ATOM 737 C C . GLY A 1 99 ? 34.541 48.954 72.235 1.00 9.14 91 GLY A C 1
ATOM 738 O O . GLY A 1 99 ? 34.358 48.281 71.220 1.00 8.37 91 GLY A O 1
ATOM 739 N N . GLU A 1 100 ? 35.737 49.494 72.574 1.00 7.62 92 GLU A N 1
ATOM 740 C CA . GLU A 1 100 ? 36.888 49.223 71.718 1.00 8.61 92 GLU A CA 1
ATOM 741 C C . GLU A 1 100 ? 37.165 47.731 71.715 1.00 9.95 92 GLU A C 1
ATOM 742 O O . GLU A 1 100 ? 37.692 47.230 70.707 1.00 10.46 92 GLU A O 1
ATOM 748 N N . TYR A 1 101 ? 36.870 47.026 72.811 1.00 9.10 93 TYR A N 1
ATOM 749 C CA . TYR A 1 101 ? 37.068 45.538 72.847 1.00 9.10 93 TYR A CA 1
ATOM 750 C C . TYR A 1 101 ? 36.111 44.864 71.893 1.00 10.10 93 TYR A C 1
ATOM 751 O O . TYR A 1 101 ? 36.463 43.821 71.299 1.00 10.20 93 TYR A O 1
ATOM 760 N N . SER A 1 102 ? 34.886 45.339 71.750 1.00 8.72 94 SER A N 1
ATOM 761 C CA . SER A 1 102 ? 33.999 44.790 70.770 1.00 8.94 94 SER A CA 1
ATOM 762 C C . SER A 1 102 ? 34.586 45.008 69.374 1.00 10.30 94 SER A C 1
ATOM 763 O O . SER A 1 102 ? 34.446 44.136 68.523 1.00 11.06 94 SER A O 1
ATOM 766 N N . SER A 1 103 ? 35.217 46.155 69.152 1.00 9.56 95 SER A N 1
ATOM 767 C CA . SER A 1 103 ? 35.897 46.386 67.837 1.00 10.83 95 SER A CA 1
ATOM 768 C C . SER A 1 103 ? 37.000 45.332 67.667 1.00 12.39 95 SER A C 1
ATOM 769 O O . SER A 1 103 ? 37.228 44.884 66.497 1.00 12.08 95 SER A O 1
ATOM 772 N N . LEU A 1 104 ? 37.739 44.998 68.728 1.00 9.77 96 LEU A N 1
ATOM 773 C CA . LEU A 1 104 ? 38.883 44.027 68.652 1.00 11.44 96 LEU A CA 1
ATOM 774 C C . LEU A 1 104 ? 38.327 42.678 68.312 1.00 12.40 96 LEU A C 1
ATOM 775 O O . LEU A 1 104 ? 38.950 41.908 67.505 1.00 13.36 96 LEU A O 1
ATOM 780 N N . VAL A 1 105 ? 37.167 42.290 68.852 1.00 11.45 97 VAL A N 1
ATOM 781 C CA . VAL A 1 105 ? 36.576 40.991 68.462 1.00 11.21 97 VAL A CA 1
ATOM 782 C C . VAL A 1 105 ? 36.122 41.103 67.004 1.00 11.11 97 VAL A C 1
ATOM 783 O O . VAL A 1 105 ? 36.354 40.138 66.210 1.00 13.03 97 VAL A O 1
ATOM 787 N N . ALA A 1 106 ? 35.497 42.206 66.588 1.00 9.96 98 ALA A N 1
ATOM 788 C CA . ALA A 1 106 ? 34.951 42.376 65.226 1.00 10.80 98 ALA A CA 1
ATOM 789 C C . ALA A 1 106 ? 36.111 42.239 64.171 1.00 12.73 98 ALA A C 1
ATOM 790 O O . ALA A 1 106 ? 35.920 41.609 63.086 1.00 15.48 98 ALA A O 1
ATOM 792 N N . ALA A 1 107 ? 37.282 42.775 64.527 1.00 13.66 99 ALA A N 1
ATOM 793 C CA . ALA A 1 107 ? 38.444 42.854 63.587 1.00 11.24 99 ALA A CA 1
ATOM 794 C C . ALA A 1 107 ? 39.345 41.645 63.810 1.00 12.90 99 ALA A C 1
ATOM 795 O O . ALA A 1 107 ? 40.434 41.607 63.194 1.00 14.76 99 ALA A O 1
ATOM 797 N N . ASP A 1 108 ? 38.958 40.670 64.617 1.00 14.60 100 ASP A N 1
ATOM 798 C CA . ASP A 1 108 ? 39.749 39.458 64.843 1.00 15.33 100 ASP A CA 1
ATOM 799 C C . ASP A 1 108 ? 41.109 39.694 65.454 1.00 17.39 100 ASP A C 1
ATOM 800 O O . ASP A 1 108 ? 42.006 38.819 65.418 1.00 15.85 100 ASP A O 1
ATOM 805 N N . VAL A 1 109 ? 41.238 40.829 66.158 1.00 14.48 101 VAL A N 1
ATOM 806 C CA . VAL A 1 109 ? 42.382 40.991 67.066 1.00 13.95 101 VAL A CA 1
ATOM 807 C C . VAL A 1 109 ? 42.363 40.017 68.206 1.00 15.47 101 VAL A C 1
ATOM 808 O O . VAL A 1 109 ? 43.379 39.538 68.686 1.00 14.39 101 VAL A O 1
ATOM 812 N N . LEU A 1 110 ? 41.183 39.829 68.788 1.00 13.22 102 LEU A N 1
ATOM 813 C CA . LEU A 1 110 ? 40.984 38.957 69.901 1.00 13.81 102 LEU A CA 1
ATOM 814 C C . LEU A 1 110 ? 39.780 38.052 69.560 1.00 12.52 102 LEU A C 1
ATOM 815 O O . LEU A 1 110 ? 38.848 38.527 68.921 1.00 14.00 102 LEU A O 1
ATOM 820 N N . SER A 1 111 ? 39.833 36.822 70.045 1.00 13.35 103 SER A N 1
ATOM 821 C CA . SER A 1 111 ? 38.637 35.966 69.967 1.00 12.68 103 SER A CA 1
ATOM 822 C C . SER A 1 111 ? 37.610 36.453 71.042 1.00 11.98 103 SER A C 1
ATOM 823 O O . SER A 1 111 ? 38.039 37.098 72.076 1.00 12.03 103 SER A O 1
ATOM 826 N N . PHE A 1 112 ? 36.341 36.085 70.863 1.00 12.67 104 PHE A N 1
ATOM 827 C CA . PHE A 1 112 ? 35.367 36.536 71.849 1.00 12.27 104 PHE A CA 1
ATOM 828 C C . PHE A 1 112 ? 35.733 35.975 73.231 1.00 12.58 104 PHE A C 1
ATOM 829 O O . PHE A 1 112 ? 35.616 36.680 74.236 1.00 11.35 104 PHE A O 1
ATOM 837 N N . GLU A 1 113 ? 36.111 34.689 73.385 1.00 12.53 105 GLU A N 1
ATOM 838 C CA . GLU A 1 113 ? 36.365 34.114 74.702 1.00 13.75 105 GLU A CA 1
ATOM 839 C C . GLU A 1 113 ? 37.555 34.772 75.349 1.00 12.68 105 GLU A C 1
ATOM 840 O O . GLU A 1 113 ? 37.490 35.054 76.571 1.00 13.16 105 GLU A O 1
ATOM 846 N N . ASP A 1 114 ? 38.579 35.137 74.565 1.00 12.64 106 ASP A N 1
ATOM 847 C CA . ASP A 1 114 ? 39.742 35.849 75.169 1.00 11.58 106 ASP A CA 1
ATOM 848 C C . ASP A 1 114 ? 39.233 37.266 75.615 1.00 10.20 106 ASP A C 1
ATOM 849 O O . ASP A 1 114 ? 39.564 37.707 76.743 1.00 11.33 106 ASP A O 1
ATOM 854 N N . ALA A 1 115 ? 38.542 37.977 74.727 1.00 10.09 107 ALA A N 1
ATOM 855 C CA . ALA A 1 115 ? 38.071 39.378 75.050 1.00 10.89 107 ALA A CA 1
ATOM 856 C C . ALA A 1 115 ? 37.120 39.417 76.210 1.00 9.87 107 ALA A C 1
ATOM 857 O O . ALA A 1 115 ? 37.184 40.342 77.039 1.00 10.40 107 ALA A O 1
ATOM 859 N N . VAL A 1 116 ? 36.274 38.391 76.393 1.00 9.98 108 VAL A N 1
ATOM 860 C CA . VAL A 1 116 ? 35.286 38.465 77.512 1.00 9.51 108 VAL A CA 1
ATOM 861 C C . VAL A 1 116 ? 36.021 38.309 78.866 1.00 9.21 108 VAL A C 1
ATOM 862 O O . VAL A 1 116 ? 35.710 38.943 79.864 1.00 10.00 108 VAL A O 1
ATOM 866 N N . LYS A 1 117 ? 37.104 37.489 78.838 1.00 10.53 109 LYS A N 1
ATOM 867 C CA . LYS A 1 117 ? 37.916 37.336 80.061 1.00 10.51 109 LYS A CA 1
ATOM 868 C C . LYS A 1 117 ? 38.706 38.613 80.289 1.00 10.28 109 LYS A C 1
ATOM 869 O O . LYS A 1 117 ? 38.775 39.082 81.478 1.00 11.06 109 LYS A O 1
ATOM 875 N N . ILE A 1 118 ? 39.235 39.185 79.204 1.00 10.86 110 ILE A N 1
ATOM 876 C CA . ILE A 1 118 ? 40.025 40.400 79.359 1.00 10.69 110 ILE A CA 1
ATOM 877 C C . ILE A 1 118 ? 39.151 41.569 79.936 1.00 10.68 110 ILE A C 1
ATOM 878 O O . ILE A 1 118 ? 39.593 42.295 80.855 1.00 12.24 110 ILE A O 1
ATOM 883 N N . VAL A 1 119 ? 37.919 41.720 79.413 1.00 11.08 111 VAL A N 1
ATOM 884 C CA . VAL A 1 119 ? 37.151 42.873 79.891 1.00 10.97 111 VAL A CA 1
ATOM 885 C C . VAL A 1 119 ? 36.550 42.590 81.256 1.00 11.50 111 VAL A C 1
ATOM 886 O O . VAL A 1 119 ? 36.319 43.560 82.060 1.00 10.71 111 VAL A O 1
ATOM 890 N N . ARG A 1 120 ? 36.304 41.311 81.642 1.00 9.72 112 ARG A N 1
ATOM 891 C CA . ARG A 1 120 ? 35.959 41.064 83.001 1.00 9.16 112 ARG A CA 1
ATOM 892 C C . ARG A 1 120 ? 37.104 41.499 83.941 1.00 10.87 112 ARG A C 1
ATOM 893 O O . ARG A 1 120 ? 36.823 42.143 84.975 1.00 9.78 112 ARG A O 1
ATOM 901 N N . LYS A 1 121 ? 38.381 41.141 83.623 1.00 10.67 113 LYS A N 1
ATOM 902 C CA . LYS A 1 121 ? 39.444 41.610 84.473 1.00 10.75 113 LYS A CA 1
ATOM 903 C C . LYS A 1 121 ? 39.572 43.153 84.438 1.00 11.06 113 LYS A C 1
ATOM 904 O O . LYS A 1 121 ? 39.772 43.715 85.487 1.00 11.21 113 LYS A O 1
ATOM 910 N N . ARG A 1 122 ? 39.411 43.754 83.264 1.00 9.83 114 ARG A N 1
ATOM 911 C CA . ARG A 1 122 ? 39.489 45.245 83.146 1.00 9.82 114 ARG A CA 1
ATOM 912 C C . ARG A 1 122 ? 38.457 45.890 84.096 1.00 9.53 114 ARG A C 1
ATOM 913 O O . ARG A 1 122 ? 38.799 46.767 84.868 1.00 10.02 114 ARG A O 1
ATOM 921 N N . GLY A 1 123 ? 37.224 45.347 84.100 1.00 8.94 115 GLY A N 1
ATOM 922 C CA . GLY A 1 123 ? 36.154 45.876 84.958 1.00 10.00 115 GLY A CA 1
ATOM 923 C C . GLY A 1 123 ? 36.481 45.683 86.436 1.00 10.57 115 GLY A C 1
ATOM 924 O O . GLY A 1 123 ? 36.229 46.583 87.283 1.00 10.69 115 GLY A O 1
ATOM 925 N N . GLN A 1 124 ? 37.012 44.493 86.801 1.00 11.13 116 GLN A N 1
ATOM 926 C CA . GLN A 1 124 ? 37.311 44.234 88.227 1.00 11.78 116 GLN A CA 1
ATOM 927 C C . GLN A 1 124 ? 38.487 45.124 88.674 1.00 11.93 116 GLN A C 1
ATOM 928 O O . GLN A 1 124 ? 38.398 45.697 89.751 1.00 12.68 116 GLN A O 1
ATOM 934 N N . LEU A 1 125 ? 39.462 45.330 87.812 1.00 10.89 117 LEU A N 1
ATOM 935 C CA . LEU A 1 125 ? 40.600 46.179 88.206 1.00 12.20 117 LEU A CA 1
ATOM 936 C C . LEU A 1 125 ? 40.126 47.623 88.319 1.00 12.69 117 LEU A C 1
ATOM 937 O O . LEU A 1 125 ? 40.537 48.345 89.280 1.00 13.22 117 LEU A O 1
ATOM 942 N N . MET A 1 126 ? 39.291 48.060 87.380 1.00 11.78 118 MET A N 1
ATOM 943 C CA . MET A 1 126 ? 38.799 49.445 87.477 1.00 10.62 118 MET A CA 1
ATOM 944 C C . MET A 1 126 ? 37.951 49.615 88.732 1.00 12.71 118 MET A C 1
ATOM 945 O O . MET A 1 126 ? 38.094 50.629 89.420 1.00 14.15 118 MET A O 1
ATOM 950 N N . ALA A 1 127 ? 37.049 48.696 88.982 1.00 12.97 119 ALA A N 1
ATOM 951 C CA . ALA A 1 127 ? 36.128 48.749 90.161 1.00 13.58 119 ALA A CA 1
ATOM 952 C C . ALA A 1 127 ? 36.917 48.789 91.485 1.00 15.22 119 ALA A C 1
ATOM 953 O O . ALA A 1 127 ? 36.431 49.435 92.450 1.00 17.11 119 ALA A O 1
ATOM 955 N N . GLN A 1 128 ? 38.077 48.147 91.532 1.00 14.25 120 GLN A N 1
ATOM 956 C CA . GLN A 1 128 ? 38.892 48.047 92.762 1.00 16.48 120 GLN A CA 1
ATOM 957 C C . GLN A 1 128 ? 40.020 49.018 92.834 1.00 15.57 120 GLN A C 1
ATOM 958 O O . GLN A 1 128 ? 40.767 49.002 93.841 1.00 17.41 120 GLN A O 1
ATOM 964 N N . ALA A 1 129 ? 40.166 49.913 91.861 1.00 14.98 121 ALA A N 1
ATOM 965 C CA . ALA A 1 129 ? 41.378 50.716 91.780 1.00 14.56 121 ALA A CA 1
ATOM 966 C C . ALA A 1 129 ? 41.478 51.649 93.009 1.00 16.83 121 ALA A C 1
ATOM 967 O O . ALA A 1 129 ? 42.597 51.825 93.599 1.00 19.06 121 ALA A O 1
ATOM 969 N N . PHE A 1 130 ? 40.376 52.266 93.399 1.00 14.44 122 PHE A N 1
ATOM 970 C CA . PHE A 1 130 ? 40.376 53.234 94.524 1.00 14.64 122 PHE A CA 1
ATOM 971 C C . PHE A 1 130 ? 39.203 52.932 95.437 1.00 17.47 122 PHE A C 1
ATOM 972 O O . PHE A 1 130 ? 38.159 52.522 94.989 1.00 17.24 122 PHE A O 1
ATOM 980 N N . PRO A 1 131 ? 39.388 53.158 96.755 1.00 18.74 123 PRO A N 1
ATOM 981 C CA . PRO A 1 131 ? 38.276 53.028 97.647 1.00 19.72 123 PRO A CA 1
ATOM 982 C C . PRO A 1 131 ? 37.135 53.983 97.333 1.00 19.15 123 PRO A C 1
ATOM 983 O O . PRO A 1 131 ? 37.379 55.061 96.717 1.00 16.54 123 PRO A O 1
ATOM 987 N N . THR A 1 132 ? 35.929 53.637 97.758 1.00 19.42 124 THR A N 1
ATOM 988 C CA . THR A 1 132 ? 34.729 54.463 97.544 1.00 21.60 124 THR A CA 1
ATOM 989 C C . THR A 1 132 ? 35.017 55.884 98.034 1.00 20.10 124 THR A C 1
ATOM 990 O O . THR A 1 132 ? 35.573 56.106 99.151 1.00 19.20 124 THR A O 1
ATOM 994 N N . GLY A 1 133 ? 34.672 56.870 97.187 1.00 16.99 125 GLY A N 1
ATOM 995 C CA . GLY A 1 133 ? 34.758 58.187 97.642 1.00 14.90 125 GLY A CA 1
ATOM 996 C C . GLY A 1 133 ? 36.018 58.938 97.201 1.00 14.94 125 GLY A C 1
ATOM 997 O O . GLY A 1 133 ? 36.092 60.170 97.394 1.00 14.45 125 GLY A O 1
ATOM 998 N N . VAL A 1 134 ? 37.039 58.243 96.651 1.00 13.08 126 VAL A N 1
ATOM 999 C CA . VAL A 1 134 ? 38.343 58.886 96.299 1.00 13.04 126 VAL A CA 1
ATOM 1000 C C . VAL A 1 134 ? 38.238 59.541 94.922 1.00 12.14 126 VAL A C 1
ATOM 1001 O O . VAL A 1 134 ? 38.732 60.657 94.732 1.00 12.73 126 VAL A O 1
ATOM 1005 N N . GLY A 1 135 ? 37.705 58.804 93.924 1.00 9.72 127 GLY A N 1
ATOM 1006 C CA . GLY A 1 135 ? 37.690 59.346 92.525 1.00 10.78 127 GLY A CA 1
ATOM 1007 C C . GLY A 1 135 ? 36.328 59.202 91.936 1.00 11.78 127 GLY A C 1
ATOM 1008 O O . GLY A 1 135 ? 35.516 58.303 92.305 1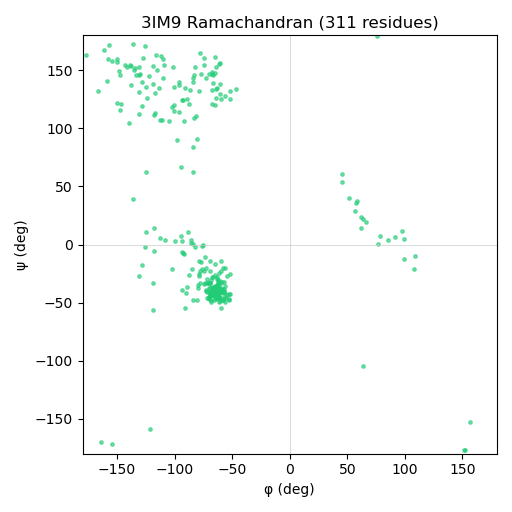.00 14.01 127 GLY A O 1
ATOM 1009 N N . SER A 1 136 ? 36.046 60.104 91.011 1.00 9.83 128 SER A N 1
ATOM 1010 C CA . SER A 1 136 ? 34.729 60.038 90.384 1.00 11.26 128 SER A CA 1
ATOM 1011 C C . SER A 1 136 ? 34.772 60.675 88.986 1.00 9.14 128 SER A C 1
ATOM 1012 O O . SER A 1 136 ? 35.852 61.008 88.482 1.00 9.18 128 SER A O 1
ATOM 1015 N N . MET A 1 137 ? 33.580 60.838 88.378 1.00 9.42 129 MET A N 1
ATOM 1016 C CA . MET A 1 137 ? 33.462 61.421 86.980 1.00 8.49 129 MET A CA 1
ATOM 1017 C C . MET A 1 137 ? 32.227 62.262 86.975 1.00 8.20 129 MET A C 1
ATOM 1018 O O . MET A 1 137 ? 31.278 62.026 87.740 1.00 10.28 129 MET A O 1
ATOM 1023 N N . ALA A 1 138 ? 32.215 63.261 86.055 1.00 9.09 130 ALA A N 1
ATOM 1024 C CA . ALA A 1 138 ? 30.993 64.032 85.875 1.00 8.69 130 ALA A CA 1
ATOM 1025 C C . ALA A 1 138 ? 30.885 64.453 84.423 1.00 9.26 130 ALA A C 1
ATOM 1026 O O . ALA A 1 138 ? 31.871 64.792 83.785 1.00 9.12 130 ALA A O 1
ATOM 1028 N N . ALA A 1 139 ? 29.639 64.499 83.939 1.00 10.13 131 ALA A N 1
ATOM 1029 C CA . ALA A 1 139 ? 29.443 64.997 82.558 1.00 10.01 131 ALA A CA 1
ATOM 1030 C C . ALA A 1 139 ? 29.240 66.516 82.593 1.00 8.85 131 ALA A C 1
ATOM 1031 O O . ALA A 1 139 ? 28.343 67.006 83.258 1.00 10.77 131 ALA A O 1
ATOM 1033 N N . VAL A 1 140 ? 30.074 67.201 81.825 1.00 10.35 132 VAL A N 1
ATOM 1034 C CA . VAL A 1 140 ? 29.908 68.690 81.706 1.00 9.35 132 VAL A CA 1
ATOM 1035 C C . VAL A 1 140 ? 29.179 68.921 80.366 1.00 10.16 132 VAL A C 1
ATOM 1036 O O . VAL A 1 140 ? 29.700 68.521 79.289 1.00 10.34 132 VAL A O 1
ATOM 1040 N N . LEU A 1 141 ? 27.999 69.541 80.446 1.00 10.43 133 LEU A N 1
ATOM 1041 C CA . LEU A 1 141 ? 27.203 69.693 79.228 1.00 11.51 133 LEU A CA 1
ATOM 1042 C C . LEU A 1 141 ? 27.219 71.168 78.886 1.00 14.39 133 LEU A C 1
ATOM 1043 O O . LEU A 1 141 ? 27.053 72.012 79.750 1.00 14.36 133 LEU A O 1
ATOM 1048 N N . GLY A 1 142 ? 27.269 71.456 77.592 1.00 14.21 134 GLY A N 1
ATOM 1049 C CA . GLY A 1 142 ? 27.008 72.826 77.124 1.00 15.52 134 GLY A CA 1
ATOM 1050 C C . GLY A 1 142 ? 28.218 73.708 77.010 1.00 18.46 134 GLY A C 1
ATOM 1051 O O . GLY A 1 142 ? 28.080 74.918 76.711 1.00 19.10 134 GLY A O 1
ATOM 1052 N N . LEU A 1 143 ? 29.426 73.178 77.206 1.00 14.25 135 LEU A N 1
ATOM 1053 C CA . LEU A 1 143 ? 30.614 74.011 77.130 1.00 15.66 135 LEU A CA 1
ATOM 1054 C C . LEU A 1 143 ? 31.579 73.523 76.105 1.00 16.32 135 LEU A C 1
ATOM 1055 O O . LEU A 1 143 ? 31.752 72.332 75.961 1.00 16.35 135 LEU A O 1
ATOM 1060 N N . ASP A 1 144 ? 32.287 74.420 75.426 1.00 17.65 136 ASP A N 1
ATOM 1061 C CA . ASP A 1 144 ? 33.335 73.990 74.495 1.00 18.98 136 ASP A CA 1
ATOM 1062 C C . ASP A 1 144 ? 34.480 73.276 75.228 1.00 17.77 136 ASP A C 1
ATOM 1063 O O . ASP A 1 144 ? 34.719 73.535 76.407 1.00 18.23 136 ASP A O 1
ATOM 1068 N N . PHE A 1 145 ? 35.186 72.381 74.533 1.00 17.85 137 PHE A N 1
ATOM 1069 C CA . PHE A 1 145 ? 36.296 71.651 75.140 1.00 17.19 137 PHE A CA 1
ATOM 1070 C C . PHE A 1 145 ? 37.313 72.623 75.786 1.00 18.17 137 PHE A C 1
ATOM 1071 O O . PHE A 1 145 ? 37.872 72.351 76.872 1.00 18.52 137 PHE A O 1
ATOM 1079 N N . ASP A 1 146 ? 37.634 73.723 75.092 1.00 18.44 138 ASP A N 1
ATOM 1080 C CA . ASP A 1 146 ? 38.680 74.613 75.625 1.00 19.26 138 ASP A CA 1
ATOM 1081 C C . ASP A 1 146 ? 38.256 75.240 76.987 1.00 15.73 138 ASP A C 1
ATOM 1082 O O . ASP A 1 146 ? 39.075 75.389 77.878 1.00 18.25 138 ASP A O 1
ATOM 1087 N N . LYS A 1 147 ? 36.973 75.518 77.136 1.00 14.34 139 LYS A N 1
ATOM 1088 C CA . LYS A 1 147 ? 36.486 76.047 78.374 1.00 14.47 139 LYS A CA 1
ATOM 1089 C C . LYS A 1 147 ? 36.476 74.960 79.464 1.00 13.85 139 LYS A C 1
ATOM 1090 O O . LYS A 1 147 ? 36.823 75.238 80.634 1.00 13.97 139 LYS A O 1
ATOM 1096 N N . VAL A 1 148 ? 36.100 73.750 79.099 1.00 14.03 140 VAL A N 1
ATOM 1097 C CA . VAL A 1 148 ? 36.141 72.634 80.096 1.00 12.09 140 VAL A CA 1
ATOM 1098 C C . VAL A 1 148 ? 37.573 72.395 80.521 1.00 12.06 140 VAL A C 1
ATOM 1099 O O . VAL A 1 148 ? 37.842 72.148 81.727 1.00 12.26 140 VAL A O 1
ATOM 1103 N N . ASP A 1 149 ? 38.524 72.415 79.598 1.00 14.07 141 ASP A N 1
ATOM 1104 C CA . ASP A 1 149 ? 39.903 72.134 79.947 1.00 13.80 141 ASP A CA 1
ATOM 1105 C C . ASP A 1 149 ? 40.427 73.273 80.838 1.00 12.59 141 ASP A C 1
ATOM 1106 O O . ASP A 1 149 ? 41.113 73.015 81.845 1.00 13.43 141 ASP A O 1
ATOM 1111 N N . GLU A 1 150 ? 40.051 74.534 80.523 1.00 12.36 142 GLU A N 1
ATOM 1112 C CA . GLU A 1 150 ? 40.450 75.604 81.435 1.00 11.83 142 GLU A CA 1
ATOM 1113 C C . GLU A 1 150 ? 39.951 75.423 82.844 1.00 12.40 142 GLU A C 1
ATOM 1114 O O . GLU A 1 150 ? 40.695 75.634 83.841 1.00 12.00 142 GLU A O 1
ATOM 1120 N N . ILE A 1 151 ? 38.652 75.115 82.950 1.00 10.83 143 ILE A N 1
ATOM 1121 C CA . ILE A 1 151 ? 38.079 74.857 84.246 1.00 12.37 143 ILE A CA 1
ATOM 1122 C C . ILE A 1 151 ? 38.814 73.757 84.995 1.00 12.52 143 ILE A C 1
ATOM 1123 O O . ILE A 1 151 ? 39.098 73.868 86.188 1.00 12.32 143 ILE A O 1
ATOM 1128 N N . CYS A 1 152 ? 39.094 72.679 84.290 1.00 10.23 144 CYS A N 1
ATOM 1129 C CA . CYS A 1 152 ? 39.877 71.600 84.920 1.00 10.80 144 CYS A CA 1
ATOM 1130 C C . CYS A 1 152 ? 41.266 72.039 85.430 1.00 12.15 144 CYS A C 1
ATOM 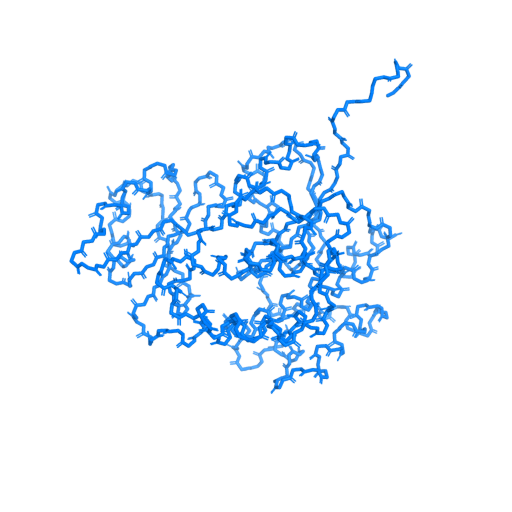1131 O O . CYS A 1 152 ? 41.657 71.689 86.565 1.00 12.93 144 CYS A O 1
ATOM 1134 N N . LYS A 1 153 ? 41.893 72.903 84.633 1.00 12.75 145 LYS A N 1
ATOM 1135 C CA . LYS A 1 153 ? 43.209 73.430 85.070 1.00 14.41 145 LYS A CA 1
ATOM 1136 C C . LYS A 1 153 ? 43.078 74.374 86.267 1.00 12.53 145 LYS A C 1
ATOM 1137 O O . LYS A 1 153 ? 43.906 74.339 87.156 1.00 13.29 145 LYS A O 1
ATOM 1143 N N . SER A 1 154 ? 41.994 75.129 86.353 1.00 11.40 146 SER A N 1
ATOM 1144 C CA . SER A 1 154 ? 41.747 75.946 87.500 1.00 11.70 146 SER A CA 1
ATOM 1145 C C . SER A 1 154 ? 41.532 75.149 88.763 1.00 10.70 146 SER A C 1
ATOM 1146 O O . SER A 1 154 ? 41.955 75.557 89.875 1.00 13.09 146 SER A O 1
ATOM 1149 N N . LEU A 1 155 ? 40.713 74.085 88.660 1.00 11.54 147 LEU A N 1
ATOM 1150 C CA . LEU A 1 155 ? 40.361 73.376 89.894 1.00 11.26 147 LEU A CA 1
ATOM 1151 C C . LEU A 1 155 ? 41.479 72.442 90.370 1.00 11.77 147 LEU A C 1
ATOM 1152 O O . LEU A 1 155 ? 41.546 72.156 91.576 1.00 14.55 147 LEU A O 1
ATOM 1157 N N . SER A 1 156 ? 42.291 71.959 89.409 1.00 11.75 148 SER A N 1
ATOM 1158 C CA . SER A 1 156 ? 43.395 71.046 89.750 1.00 12.70 148 SER A CA 1
ATOM 1159 C C . SER A 1 156 ? 44.392 71.809 90.605 1.00 15.19 148 SER A C 1
ATOM 1160 O O . SER A 1 156 ? 44.889 72.810 90.194 1.00 16.14 148 SER A O 1
ATOM 1163 N N . SER A 1 157 ? 44.607 71.316 91.798 1.00 15.62 149 SER A N 1
ATOM 1164 C CA . SER A 1 157 ? 45.362 72.036 92.852 1.00 19.46 149 SER A CA 1
ATOM 1165 C C . SER A 1 157 ? 45.490 71.161 94.079 1.00 19.54 149 SER A C 1
ATOM 1166 O O . SER A 1 157 ? 44.707 70.198 94.303 1.00 18.72 149 SER A O 1
ATOM 1169 N N . ASP A 1 158 ? 46.430 71.530 94.963 1.00 21.38 150 ASP A N 1
ATOM 1170 C CA . ASP A 1 158 ? 46.541 70.847 96.301 1.00 23.36 150 ASP A CA 1
ATOM 1171 C C . ASP A 1 158 ? 46.753 69.315 96.080 1.00 21.52 150 ASP A C 1
ATOM 1172 O O . ASP A 1 158 ? 46.154 68.507 96.852 1.00 23.66 150 ASP A O 1
ATOM 1177 N N . ASP A 1 159 ? 47.507 68.989 95.018 1.00 22.87 151 ASP A N 1
ATOM 1178 C CA . ASP A 1 159 ? 47.861 67.613 94.606 1.00 21.28 151 ASP A CA 1
ATOM 1179 C C . ASP A 1 159 ? 46.631 66.792 94.147 1.00 21.93 151 ASP A C 1
ATOM 1180 O O . ASP A 1 159 ? 46.671 65.543 94.143 1.00 22.73 151 ASP A O 1
ATOM 1185 N N . LYS A 1 160 ? 45.552 67.488 93.795 1.00 17.27 152 LYS A N 1
ATOM 1186 C CA . LYS A 1 160 ? 44.335 66.795 93.337 1.00 15.70 152 LYS A CA 1
ATOM 1187 C C . LYS A 1 160 ? 44.159 67.211 91.895 1.00 14.33 152 LYS A C 1
ATOM 1188 O O . LYS A 1 160 ? 44.577 68.299 91.484 1.00 14.81 152 LYS A O 1
ATOM 1194 N N . ILE A 1 161 ? 43.575 66.332 91.118 1.00 12.01 153 ILE A N 1
ATOM 1195 C CA . ILE A 1 161 ? 43.435 66.593 89.679 1.00 12.63 153 ILE A CA 1
ATOM 1196 C C . ILE A 1 161 ? 42.040 66.251 89.178 1.00 12.36 153 ILE A C 1
ATOM 1197 O O . ILE A 1 161 ? 41.340 65.366 89.706 1.00 10.80 153 ILE A O 1
ATOM 1202 N N . ILE A 1 162 ? 41.638 66.995 88.150 1.00 13.00 154 ILE A N 1
ATOM 1203 C CA . ILE A 1 162 ? 40.430 66.663 87.371 1.00 11.79 154 ILE A CA 1
ATOM 1204 C C . ILE A 1 162 ? 40.809 66.895 85.912 1.00 11.09 154 ILE A C 1
ATOM 1205 O O . ILE A 1 162 ? 41.488 67.898 85.590 1.00 11.92 154 ILE A O 1
ATOM 1210 N N . GLU A 1 163 ? 40.419 66.009 85.007 1.00 10.74 155 GLU A N 1
ATOM 1211 C CA . GLU A 1 163 ? 40.904 66.071 83.618 1.00 11.73 155 GLU A CA 1
ATOM 1212 C C . GLU A 1 163 ? 39.752 65.718 82.687 1.00 10.13 155 GLU A C 1
ATOM 1213 O O . GLU A 1 163 ? 38.906 64.879 83.028 1.00 10.43 155 GLU A O 1
ATOM 1219 N N . PRO A 1 164 ? 39.750 66.214 81.444 1.00 10.20 156 PRO A N 1
ATOM 1220 C CA . PRO A 1 164 ? 38.773 65.716 80.439 1.00 10.93 156 PRO A CA 1
ATOM 1221 C C . PRO A 1 164 ? 39.093 64.255 80.237 1.00 11.51 156 PRO A C 1
ATOM 1222 O O . PRO A 1 164 ? 40.292 63.834 80.117 1.00 13.60 156 PRO A O 1
ATOM 1226 N N . ALA A 1 165 ? 38.028 63.459 80.232 1.00 10.28 157 ALA A N 1
ATOM 1227 C CA . ALA A 1 165 ? 38.130 62.011 80.152 1.00 10.38 157 ALA A CA 1
ATOM 1228 C C . ALA A 1 165 ? 37.450 61.461 78.905 1.00 11.17 157 ALA A C 1
ATOM 1229 O O . ALA A 1 165 ? 38.085 60.768 78.111 1.00 11.01 157 ALA A O 1
ATOM 1231 N N . ASN A 1 166 ? 36.164 61.758 78.722 1.00 11.10 158 ASN A N 1
ATOM 1232 C CA . ASN A 1 166 ? 35.483 61.217 77.571 1.00 11.05 158 ASN A CA 1
ATOM 1233 C C . ASN A 1 166 ? 35.080 62.427 76.757 1.00 12.42 158 ASN A C 1
ATOM 1234 O O . ASN A 1 166 ? 34.267 63.245 77.165 1.00 12.42 158 ASN A O 1
ATOM 1239 N N . ILE A 1 167 ? 35.681 62.578 75.580 1.00 11.83 159 ILE A N 1
ATOM 1240 C CA . ILE A 1 167 ? 35.456 63.712 74.692 1.00 12.30 159 ILE A CA 1
ATOM 1241 C C . ILE A 1 167 ? 34.421 63.239 73.648 1.00 11.81 159 ILE A C 1
ATOM 1242 O O . ILE A 1 167 ? 34.764 62.603 72.691 1.00 11.25 159 ILE A O 1
ATOM 1247 N N . ASN A 1 168 ? 33.170 63.438 73.977 1.00 10.25 160 A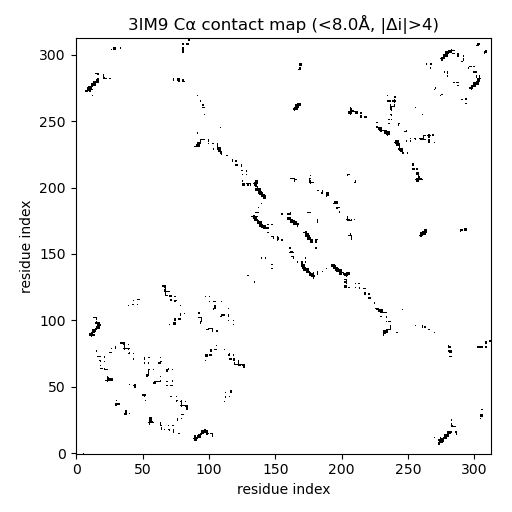SN A N 1
ATOM 1248 C CA . ASN A 1 168 ? 32.050 62.723 73.315 1.00 9.99 160 ASN A CA 1
ATOM 1249 C C . ASN A 1 168 ? 31.458 63.417 72.121 1.00 12.09 160 ASN A C 1
ATOM 1250 O O . ASN A 1 168 ? 31.310 62.779 71.083 1.00 12.01 160 ASN A O 1
ATOM 1255 N N . CYS A 1 169 ? 31.027 64.660 72.275 1.00 11.61 161 CYS A N 1
ATOM 1256 C CA . CYS A 1 169 ? 30.493 65.436 71.134 1.00 13.19 161 CYS A CA 1
ATOM 1257 C C . CYS A 1 169 ? 30.542 66.884 71.557 1.00 14.00 161 CYS A C 1
ATOM 1258 O O . CYS A 1 169 ? 30.799 67.199 72.709 1.00 14.03 161 CYS A O 1
ATOM 1261 N N . PRO A 1 170 ? 30.368 67.808 70.641 1.00 14.22 162 PRO A N 1
ATOM 1262 C CA . PRO A 1 170 ? 30.267 69.215 71.059 1.00 15.94 162 PRO A CA 1
ATOM 1263 C C . PRO A 1 170 ? 29.235 69.372 72.122 1.00 14.42 162 PRO A C 1
ATOM 1264 O O . PRO A 1 170 ? 28.051 68.909 71.967 1.00 14.45 162 PRO A O 1
ATOM 1268 N N . GLY A 1 171 ? 29.651 69.964 73.269 1.00 15.29 163 GLY A N 1
ATOM 1269 C CA . GLY A 1 171 ? 28.731 70.166 74.406 1.00 14.53 163 GLY A CA 1
ATOM 1270 C C . GLY A 1 171 ? 28.603 68.994 75.353 1.00 13.43 163 GLY A C 1
ATOM 1271 O O . GLY A 1 171 ? 27.769 69.009 76.192 1.00 13.63 163 GLY A O 1
ATOM 1272 N N . GLN A 1 172 ? 29.395 67.908 75.125 1.00 13.32 164 GLN A N 1
ATOM 1273 C CA . GLN A 1 172 ? 29.321 66.825 76.121 1.00 12.10 164 GLN A CA 1
ATOM 1274 C C . GLN A 1 172 ? 30.752 66.316 76.346 1.00 11.47 164 GLN A C 1
ATOM 1275 O O . GLN A 1 172 ? 31.326 65.595 75.527 1.00 11.21 164 GLN A O 1
ATOM 1281 N N . ILE A 1 173 ? 31.350 66.699 77.501 1.00 9.95 165 ILE A N 1
ATOM 1282 C CA . ILE A 1 173 ? 32.720 66.322 77.886 1.00 10.89 165 ILE A CA 1
ATOM 1283 C C . ILE A 1 173 ? 32.612 65.753 79.278 1.00 10.09 165 ILE A C 1
ATOM 1284 O O . ILE A 1 173 ? 32.194 66.456 80.180 1.00 10.72 165 ILE A O 1
ATOM 1289 N N . VAL A 1 174 ? 32.993 64.471 79.437 1.00 10.70 166 VAL A N 1
ATOM 1290 C CA . VAL A 1 174 ? 33.025 63.921 80.788 1.00 9.93 166 VAL A CA 1
ATOM 1291 C C . VAL A 1 174 ? 34.392 64.156 81.326 1.00 9.50 166 VAL A C 1
ATOM 1292 O O . VAL A 1 174 ? 35.362 63.917 80.643 1.00 10.23 166 VAL A O 1
ATOM 1296 N N . VAL A 1 175 ? 34.426 64.641 82.587 1.00 9.23 167 VAL A N 1
ATOM 1297 C CA . VAL A 1 175 ? 35.686 64.887 83.256 1.00 9.14 167 VAL A CA 1
ATOM 1298 C C . VAL A 1 175 ? 35.854 63.838 84.397 1.00 8.14 167 VAL A C 1
ATOM 1299 O O . VAL A 1 175 ? 34.876 63.185 84.813 1.00 9.05 167 VAL A O 1
ATOM 1303 N N . SER A 1 176 ? 37.097 63.639 84.826 1.00 9.87 168 SER A N 1
ATOM 1304 C CA . SER A 1 176 ? 37.386 62.589 85.800 1.00 8.93 168 SER A CA 1
ATOM 1305 C C . SER A 1 176 ? 38.532 62.959 86.696 1.00 10.30 168 SER A C 1
ATOM 1306 O O . SER A 1 176 ? 39.457 63.669 86.290 1.00 10.53 168 SER A O 1
ATOM 1309 N N . GLY A 1 177 ? 38.498 62.474 87.933 1.00 8.42 169 GLY A N 1
ATOM 1310 C CA . GLY A 1 177 ? 39.664 62.738 88.817 1.00 8.44 169 GLY A CA 1
ATOM 1311 C C . GLY A 1 177 ? 39.254 62.642 90.268 1.00 8.38 169 GLY A C 1
ATOM 1312 O O . GLY A 1 177 ? 38.332 61.877 90.645 1.00 8.79 169 GLY A O 1
ATOM 1313 N N . HIS A 1 178 ? 39.964 63.363 91.150 1.00 9.67 170 HIS A N 1
ATOM 1314 C CA . HIS A 1 178 ? 39.607 63.260 92.591 1.00 11.02 170 HIS A CA 1
ATOM 1315 C C . HIS A 1 178 ? 38.189 63.702 92.852 1.00 11.57 170 HIS A C 1
ATOM 1316 O O . HIS A 1 178 ? 37.753 64.743 92.326 1.00 9.62 170 HIS A O 1
ATOM 1323 N N . LYS A 1 179 ? 37.470 62.949 93.715 1.00 11.64 171 LYS A N 1
ATOM 1324 C CA . LYS A 1 179 ? 36.037 63.249 93.918 1.00 10.19 171 LYS A CA 1
ATOM 1325 C C . LYS A 1 179 ? 35.820 64.646 94.514 1.00 10.15 171 LYS A C 1
ATOM 1326 O O . LYS A 1 179 ? 34.817 65.272 94.191 1.00 11.39 171 LYS A O 1
ATOM 1332 N N . ALA A 1 180 ? 36.737 65.100 95.385 1.00 10.44 172 ALA A N 1
ATOM 1333 C CA . ALA A 1 180 ? 36.545 66.445 95.941 1.00 11.88 172 ALA A CA 1
ATOM 1334 C C . ALA A 1 180 ? 36.449 67.499 94.848 1.00 10.17 172 ALA A C 1
ATOM 1335 O O . ALA A 1 180 ? 35.652 68.436 94.951 1.00 11.12 172 ALA A O 1
ATOM 1337 N N . LEU A 1 181 ? 37.252 67.340 93.802 1.00 11.56 173 LEU A N 1
ATOM 1338 C CA . LEU A 1 181 ? 37.228 68.324 92.697 1.00 10.46 173 LEU A CA 1
ATOM 1339 C C . LEU A 1 181 ? 36.057 68.077 91.767 1.00 10.21 173 LEU A C 1
ATOM 1340 O O . LEU A 1 181 ? 35.423 69.052 91.285 1.00 10.33 173 LEU A O 1
ATOM 1345 N N . ILE A 1 182 ? 35.672 66.816 91.553 1.00 9.62 174 ILE A N 1
ATOM 1346 C CA . ILE A 1 182 ? 34.451 66.543 90.775 1.00 10.74 174 ILE A CA 1
ATOM 1347 C C . ILE A 1 182 ? 33.245 67.191 91.456 1.00 11.17 174 ILE A C 1
ATOM 1348 O O . ILE A 1 182 ? 32.424 67.859 90.804 1.00 10.30 174 ILE A O 1
ATOM 1353 N N . ASP A 1 183 ? 33.198 67.099 92.801 1.00 10.79 175 ASP A N 1
ATOM 1354 C CA . ASP A 1 183 ? 32.025 67.615 93.506 1.00 9.08 175 ASP A CA 1
ATOM 1355 C C . ASP A 1 183 ? 32.064 69.147 93.492 1.00 10.30 175 ASP A C 1
ATOM 1356 O O . ASP A 1 183 ? 30.992 69.777 93.443 1.00 10.45 175 ASP A O 1
ATOM 1361 N N . GLU A 1 184 ? 33.247 69.746 93.526 1.00 10.00 176 GLU A N 1
ATOM 1362 C CA . GLU A 1 184 ? 33.322 71.232 93.440 1.00 11.29 176 GLU A CA 1
ATOM 1363 C C . GLU A 1 184 ? 32.800 71.659 92.077 1.00 10.58 176 GLU A C 1
ATOM 1364 O O . GLU A 1 184 ? 32.088 72.668 91.994 1.00 11.83 176 GLU A O 1
ATOM 1370 N N . LEU A 1 185 ? 33.158 70.944 91.017 1.00 9.90 177 LEU A N 1
ATOM 1371 C CA . LEU A 1 185 ? 32.632 71.267 89.675 1.00 9.15 177 LEU A CA 1
ATOM 1372 C C . LEU A 1 185 ? 31.115 71.108 89.600 1.00 12.07 177 LEU A C 1
ATOM 1373 O O . LEU A 1 185 ? 30.424 71.904 88.951 1.00 12.72 177 LEU A O 1
ATOM 1378 N N . VAL A 1 186 ? 30.609 70.000 90.143 1.00 10.77 178 VAL A N 1
ATOM 1379 C CA . VAL A 1 186 ? 29.156 69.772 90.215 1.00 12.33 178 VAL A CA 1
ATOM 1380 C C . VAL A 1 186 ? 28.499 71.026 90.899 1.00 12.25 178 VAL A C 1
ATOM 1381 O O . VAL A 1 186 ? 27.469 71.516 90.386 1.00 14.01 178 VAL A O 1
ATOM 1385 N N . GLU A 1 187 ? 29.073 71.446 92.009 1.00 11.07 179 GLU A N 1
ATOM 1386 C CA . GLU A 1 187 ? 28.438 72.557 92.794 1.00 13.14 179 GLU A CA 1
ATOM 1387 C C . GLU A 1 187 ? 28.518 73.859 92.032 1.00 13.95 179 GLU A C 1
ATOM 1388 O O . GLU A 1 187 ? 27.494 74.569 92.006 1.00 14.42 179 GLU A O 1
ATOM 1394 N N . LYS A 1 188 ? 29.671 74.154 91.429 1.00 12.82 180 LYS A N 1
ATOM 1395 C CA . LYS A 1 188 ? 29.876 75.443 90.762 1.00 14.62 180 LYS A CA 1
ATOM 1396 C C . LYS A 1 188 ? 29.554 75.457 89.305 1.00 12.97 180 LYS A C 1
ATOM 1397 O O . LYS A 1 188 ? 29.604 76.545 88.670 1.00 11.67 180 LYS A O 1
ATOM 1403 N N . GLY A 1 189 ? 29.248 74.299 88.689 1.00 13.51 181 GLY A N 1
ATOM 1404 C CA . GLY A 1 189 ? 29.112 74.197 87.192 1.00 14.56 181 GLY A CA 1
ATOM 1405 C C . GLY A 1 189 ? 28.165 75.205 86.558 1.00 13.94 181 GLY A C 1
ATOM 1406 O O . GLY A 1 189 ? 28.550 75.848 85.584 1.00 12.91 181 GLY A O 1
ATOM 1407 N N . LYS A 1 190 ? 26.959 75.367 87.134 1.00 13.19 182 LYS A N 1
ATOM 1408 C CA . LYS A 1 190 ? 25.996 76.368 86.559 1.00 14.73 182 LYS A CA 1
ATOM 1409 C C . LYS A 1 190 ? 26.576 77.781 86.608 1.00 14.56 182 LYS A C 1
ATOM 1410 O O . LYS A 1 190 ? 26.546 78.465 85.599 1.00 16.06 182 LYS A O 1
ATOM 1416 N N . SER A 1 191 ? 27.144 78.149 87.735 1.00 14.06 183 SER A N 1
ATOM 1417 C CA . SER A 1 191 ? 27.752 79.511 87.871 1.00 15.04 183 SER A CA 1
ATOM 1418 C C . SER A 1 191 ? 28.873 79.733 86.873 1.00 16.18 183 SER A C 1
ATOM 1419 O O . SER A 1 191 ? 29.149 80.892 86.519 1.00 17.62 183 SER A O 1
ATOM 1422 N N . LEU A 1 192 ? 29.586 78.655 86.511 1.00 16.68 184 LEU A N 1
ATOM 1423 C CA . LEU A 1 192 ? 30.646 78.760 85.493 1.00 16.97 184 LEU A CA 1
ATOM 1424 C C . LEU A 1 192 ? 30.167 78.720 84.059 1.00 16.93 184 LEU A C 1
ATOM 1425 O O . LEU A 1 192 ? 31.004 78.855 83.146 1.00 20.18 184 LEU A O 1
ATOM 1430 N N . GLY A 1 193 ? 28.854 78.559 83.855 1.00 15.55 185 GLY A N 1
ATOM 1431 C CA . GLY A 1 193 ? 28.287 78.607 82.492 1.00 15.61 185 GLY A CA 1
ATOM 1432 C C . GLY A 1 193 ? 28.015 77.245 81.849 1.00 15.98 185 GLY A C 1
ATOM 1433 O O . GLY A 1 193 ? 27.609 77.164 80.688 1.00 17.11 185 GLY A O 1
ATOM 1434 N N . ALA A 1 194 ? 28.215 76.152 82.597 1.00 14.24 186 ALA A N 1
ATOM 1435 C CA . ALA A 1 194 ? 27.831 74.864 82.056 1.00 13.36 186 ALA A CA 1
ATOM 1436 C C . ALA A 1 194 ? 26.311 74.816 82.093 1.00 13.96 186 ALA A C 1
ATOM 1437 O O . ALA A 1 194 ? 25.696 75.319 83.040 1.00 16.51 186 ALA A O 1
ATOM 1439 N N . LYS A 1 195 ? 25.711 74.203 81.068 1.00 13.66 187 LYS A N 1
ATOM 1440 C CA . LYS A 1 195 ? 24.266 73.953 81.071 1.00 16.12 187 LYS A CA 1
ATOM 1441 C C . LYS A 1 195 ? 23.921 73.004 82.212 1.00 14.87 187 LYS A C 1
ATOM 1442 O O . LYS A 1 195 ? 22.923 73.186 82.918 1.00 15.38 187 LYS A O 1
ATOM 1448 N N . ARG A 1 196 ? 24.760 71.998 82.426 1.00 13.04 188 ARG A N 1
ATOM 1449 C CA . ARG A 1 196 ? 24.538 71.066 83.527 1.00 14.08 188 ARG A CA 1
ATOM 1450 C C . ARG A 1 196 ? 25.762 70.201 83.794 1.00 12.91 188 ARG A C 1
ATOM 1451 O O . ARG A 1 196 ? 26.336 69.626 82.869 1.00 10.68 188 ARG A O 1
ATOM 1459 N N . VAL A 1 197 ? 26.160 70.104 85.060 1.00 12.48 189 VAL A N 1
ATOM 1460 C CA . VAL A 1 197 ? 27.306 69.264 85.412 1.00 12.53 189 VAL A CA 1
ATOM 1461 C C . VAL A 1 197 ? 26.667 68.096 86.200 1.00 12.21 189 VAL A C 1
ATOM 1462 O O . VAL A 1 197 ? 26.157 68.290 87.328 1.00 14.44 189 VAL A O 1
ATOM 1466 N N . MET A 1 198 ? 26.609 66.922 85.570 1.00 10.57 190 MET A N 1
ATOM 1467 C CA . MET A 1 198 ? 25.959 65.726 86.177 1.00 12.04 190 MET A CA 1
ATOM 1468 C C . MET A 1 198 ? 27.013 64.791 86.751 1.00 11.26 190 MET A C 1
ATOM 1469 O O . MET A 1 198 ? 27.797 64.252 85.997 1.00 10.40 190 MET A O 1
ATOM 1474 N N . PRO A 1 199 ? 27.050 64.592 88.102 1.00 10.53 191 PRO A N 1
ATOM 1475 C CA . PRO A 1 199 ? 27.954 63.607 88.619 1.00 11.54 191 PRO A CA 1
ATOM 1476 C C . PRO A 1 199 ? 27.430 62.264 88.128 1.00 11.29 191 PRO A C 1
ATOM 1477 O O . PRO A 1 199 ? 26.174 62.084 88.055 1.00 12.71 191 PRO A O 1
ATOM 1481 N N . LEU A 1 200 ? 28.347 61.350 87.865 1.00 11.49 192 LEU A N 1
ATOM 1482 C CA . LEU A 1 200 ? 27.995 60.063 87.258 1.00 11.43 192 LEU A CA 1
ATOM 1483 C C . LEU A 1 200 ? 28.131 58.910 88.255 1.00 14.22 192 LEU A C 1
ATOM 1484 O O . LEU A 1 200 ? 28.895 58.945 89.233 1.00 16.01 192 LEU A O 1
ATOM 1489 N N . ALA A 1 201 ? 27.383 57.848 88.008 1.00 14.61 193 ALA A N 1
ATOM 1490 C CA . ALA A 1 201 ? 27.498 56.637 88.830 1.00 14.18 193 ALA A CA 1
ATOM 1491 C C . ALA A 1 201 ? 28.691 55.823 88.381 1.00 15.89 193 ALA A C 1
ATOM 1492 O O . ALA A 1 201 ? 28.581 54.977 87.470 1.00 18.42 193 ALA A O 1
ATOM 1494 N N . VAL A 1 202 ? 29.844 56.060 88.966 1.00 14.47 194 VAL A N 1
ATOM 1495 C CA . VAL A 1 202 ? 31.093 55.379 88.653 1.00 14.90 194 VAL A CA 1
ATOM 1496 C C . VAL A 1 202 ? 31.817 55.050 89.947 1.00 15.73 194 VAL A C 1
ATOM 1497 O O . VAL A 1 202 ? 31.638 55.749 90.964 1.00 17.81 194 VAL A O 1
ATOM 1501 N N . SER A 1 203 ? 32.632 54.008 89.875 1.00 16.33 195 SER A N 1
ATOM 1502 C CA . SER A 1 203 ? 33.386 53.639 91.075 1.00 19.49 195 SER A CA 1
ATOM 1503 C C . SER A 1 203 ? 34.754 54.271 91.190 1.00 19.51 195 SER A C 1
ATOM 1504 O O . SER A 1 203 ? 35.413 54.276 92.286 1.00 22.04 195 SER A O 1
ATOM 1507 N N . GLY A 1 204 ? 35.183 54.947 90.128 1.00 14.73 196 GLY A N 1
ATOM 1508 C CA . GLY A 1 204 ? 36.484 55.548 90.284 1.00 12.63 196 GLY A CA 1
ATOM 1509 C C . GLY A 1 204 ? 36.716 56.621 89.206 1.00 10.58 196 GLY A C 1
ATOM 1510 O O . GLY A 1 204 ? 35.804 56.938 88.434 1.00 11.11 196 GLY A O 1
ATOM 1511 N N . PRO A 1 205 ? 37.954 57.122 89.093 1.00 10.05 197 PRO A N 1
ATOM 1512 C CA . PRO A 1 205 ? 38.317 58.250 88.273 1.00 9.76 197 PRO A CA 1
ATOM 1513 C C . PRO A 1 205 ? 38.793 57.675 86.929 1.00 10.03 197 PRO A C 1
ATOM 1514 O O . PRO A 1 205 ? 39.912 57.848 86.491 1.00 10.74 197 PRO A O 1
ATOM 1518 N N . PHE A 1 206 ? 37.840 57.071 86.213 1.00 10.06 198 PHE A N 1
ATOM 1519 C CA . PHE A 1 206 ? 38.201 56.360 84.965 1.00 10.00 198 PHE A CA 1
ATOM 1520 C C . PHE A 1 206 ? 38.669 57.312 83.875 1.00 9.11 198 PHE A C 1
ATOM 1521 O O . PHE A 1 206 ? 38.236 58.490 83.783 1.00 10.69 198 PHE A O 1
ATOM 1529 N N . HIS A 1 207 ? 39.573 56.820 83.043 1.00 9.85 199 HIS A N 1
ATOM 1530 C CA . HIS A 1 207 ? 40.147 57.599 81.919 1.00 11.22 199 HIS A CA 1
ATOM 1531 C C . HIS A 1 207 ? 40.804 58.902 82.387 1.00 12.25 199 HIS A C 1
ATOM 1532 O O . HIS A 1 207 ? 40.909 59.867 81.637 1.00 14.02 199 HIS A O 1
ATOM 1539 N N . SER A 1 208 ? 41.294 58.889 83.614 1.00 11.51 200 SER A N 1
ATOM 1540 C CA . SER A 1 208 ? 42.189 59.978 84.116 1.00 12.07 200 SER A CA 1
ATOM 1541 C C . SER A 1 208 ? 43.552 59.339 84.411 1.00 12.03 200 SER A C 1
ATOM 1542 O O . SER A 1 208 ? 43.732 58.081 84.538 1.00 12.42 200 SER A O 1
ATOM 1545 N N . SER A 1 209 ? 44.553 60.197 84.525 1.00 10.87 201 SER A N 1
ATOM 1546 C CA . SER A 1 209 ? 45.944 59.758 84.839 1.00 13.69 201 SER A CA 1
ATOM 1547 C C . SER A 1 209 ? 46.036 58.965 86.177 1.00 13.17 201 SER A C 1
ATOM 1548 O O . SER A 1 209 ? 46.965 58.138 86.355 1.00 14.42 201 SER A O 1
ATOM 1551 N N . LEU A 1 210 ? 45.026 59.118 87.072 1.00 11.01 202 LEU A N 1
ATOM 1552 C CA . LEU A 1 210 ? 45.012 58.307 88.278 1.00 12.59 202 LEU A CA 1
ATOM 1553 C C . LEU A 1 210 ? 44.912 56.797 88.000 1.00 12.14 202 LEU A C 1
ATOM 1554 O O . LEU A 1 210 ? 45.375 56.017 88.822 1.00 12.77 202 LEU A O 1
ATOM 1559 N N . MET A 1 211 ? 44.360 56.406 86.817 1.00 11.31 203 MET A N 1
ATOM 1560 C CA . MET A 1 211 ? 44.188 54.978 86.549 1.00 11.20 203 MET A CA 1
ATOM 1561 C C . MET A 1 211 ? 45.522 54.286 86.198 1.00 12.26 203 MET A C 1
ATOM 1562 O O . MET A 1 211 ? 45.539 53.082 85.976 1.00 13.07 203 MET A O 1
ATOM 1567 N N . LYS A 1 212 ? 46.627 55.058 86.183 1.00 11.84 204 LYS A N 1
ATOM 1568 C CA . LYS A 1 212 ? 47.933 54.351 86.038 1.00 12.03 204 LYS A CA 1
ATOM 1569 C C . LYS A 1 212 ? 48.145 53.317 87.113 1.00 13.56 204 LYS A C 1
ATOM 1570 O O . LYS A 1 212 ? 48.924 52.350 86.913 1.00 15.44 204 LYS A O 1
ATOM 1576 N N . VAL A 1 213 ? 47.438 53.394 88.241 1.00 12.45 205 VAL A N 1
ATOM 1577 C CA . VAL A 1 213 ? 47.584 52.418 89.345 1.00 13.86 205 VAL A CA 1
ATOM 1578 C C . VAL A 1 213 ? 47.268 50.991 88.914 1.00 15.70 205 VAL A C 1
ATOM 1579 O O . VAL A 1 213 ? 47.720 50.053 89.622 1.00 17.30 205 VAL A O 1
ATOM 1583 N N . ILE A 1 214 ? 46.490 50.805 87.835 1.00 13.88 206 ILE A N 1
ATOM 1584 C CA . ILE A 1 214 ? 46.135 49.428 87.419 1.00 13.89 206 ILE A CA 1
ATOM 1585 C C . ILE A 1 214 ? 46.843 48.992 86.137 1.00 12.95 206 ILE A C 1
ATOM 1586 O O . ILE A 1 214 ? 46.606 47.882 85.661 1.00 14.40 206 ILE A O 1
ATOM 1591 N N . GLU A 1 215 ? 47.719 49.838 85.623 1.00 14.56 207 GLU A N 1
ATOM 1592 C CA . GLU A 1 215 ? 48.453 49.548 84.358 1.00 16.11 207 GLU A CA 1
ATOM 1593 C C . GLU A 1 215 ? 49.211 48.228 84.476 1.00 17.33 207 GLU A C 1
ATOM 1594 O O . GLU A 1 215 ? 49.117 47.354 83.579 1.00 16.79 207 GLU A O 1
ATOM 1600 N N . GLU A 1 216 ? 49.970 48.052 85.545 1.00 16.90 208 GLU A N 1
ATOM 1601 C CA . GLU A 1 216 ? 50.797 46.837 85.580 1.00 20.02 208 GLU A CA 1
ATOM 1602 C C . GLU A 1 216 ? 49.969 45.565 85.668 1.00 18.01 208 GLU A C 1
ATOM 1603 O O . GLU A 1 216 ? 50.317 44.585 84.958 1.00 17.14 208 GLU A O 1
ATOM 1609 N N . ASP A 1 217 ? 48.952 45.547 86.501 1.00 15.40 209 ASP A N 1
ATOM 1610 C CA . ASP A 1 217 ? 48.131 44.361 86.671 1.00 17.54 209 ASP A CA 1
ATOM 1611 C C . ASP A 1 217 ? 47.410 44.025 85.337 1.00 15.64 209 ASP A C 1
ATOM 1612 O O . ASP A 1 217 ? 47.318 42.854 84.906 1.00 15.76 209 ASP A O 1
ATOM 1617 N N . PHE A 1 218 ? 46.941 45.064 84.661 1.00 14.80 210 PHE A N 1
ATOM 1618 C CA . PHE A 1 218 ? 46.238 44.830 83.414 1.00 13.52 210 PHE A CA 1
ATOM 1619 C C . PHE A 1 218 ? 47.188 44.340 82.317 1.00 14.35 210 PHE A C 1
ATOM 1620 O O . PHE A 1 218 ? 46.852 43.367 81.590 1.00 14.04 210 PHE A O 1
ATOM 1628 N N . SER A 1 219 ? 48.352 44.985 82.172 1.00 14.80 211 SER A N 1
ATOM 1629 C CA . SER A 1 219 ? 49.369 44.520 81.200 1.00 15.85 211 SER A CA 1
ATOM 1630 C C . SER A 1 219 ? 49.768 43.108 81.466 1.00 17.09 211 SER A C 1
ATOM 1631 O O . SER A 1 219 ? 49.858 42.348 80.470 1.00 18.27 211 SER A O 1
ATOM 1634 N N . SER A 1 220 ? 49.909 42.717 82.733 1.00 16.38 212 SER A N 1
ATOM 1635 C CA . SER A 1 220 ? 50.283 41.346 83.049 1.00 18.09 212 SER A CA 1
ATOM 1636 C C . SER A 1 220 ? 49.214 40.329 82.603 1.00 17.41 212 SER A C 1
ATOM 1637 O O . SER A 1 220 ? 49.509 39.269 81.973 1.00 19.14 212 SER A O 1
ATOM 1640 N N . TYR A 1 221 ? 47.965 40.602 82.901 1.00 14.33 213 TYR A N 1
ATOM 1641 C CA . TYR A 1 221 ? 46.884 39.696 82.512 1.00 13.62 213 TYR A CA 1
ATOM 1642 C C . TYR A 1 221 ? 46.720 39.557 80.995 1.00 14.05 213 TYR A C 1
ATOM 1643 O O . TYR A 1 221 ? 46.505 38.477 80.515 1.00 13.98 213 TYR A O 1
ATOM 1652 N N . ILE A 1 222 ? 46.764 40.668 80.283 1.00 12.15 214 ILE A N 1
ATOM 1653 C CA . ILE A 1 222 ? 46.524 40.610 78.853 1.00 12.79 214 ILE A CA 1
ATOM 1654 C C . ILE A 1 222 ? 47.631 39.793 78.101 1.00 12.73 214 ILE A C 1
ATOM 1655 O O . ILE A 1 222 ? 47.399 39.391 76.950 1.00 13.42 214 ILE A O 1
ATOM 1660 N N . ASN A 1 223 ? 48.742 39.579 78.762 1.00 13.99 215 ASN A N 1
ATOM 1661 C CA . ASN A 1 223 ? 49.821 38.740 78.171 1.00 15.09 215 ASN A CA 1
ATOM 1662 C C . ASN A 1 223 ? 49.464 37.305 78.199 1.00 15.56 215 ASN A C 1
ATOM 1663 O O . ASN A 1 223 ? 50.155 36.507 77.569 1.00 15.94 215 ASN A O 1
ATOM 1668 N N . GLN A 1 224 ? 48.405 36.960 78.917 1.00 13.93 216 GLN A N 1
ATOM 1669 C CA . GLN A 1 224 ? 47.927 35.555 78.907 1.00 14.78 216 GLN A CA 1
ATOM 1670 C C . GLN A 1 224 ? 47.170 35.191 77.627 1.00 15.47 216 GLN A C 1
ATOM 1671 O O . GLN A 1 224 ? 46.710 33.994 77.495 1.00 18.07 216 GLN A O 1
ATOM 1677 N N . PHE A 1 225 ? 46.984 36.112 76.672 1.00 13.90 217 PHE A N 1
ATOM 1678 C CA . PHE A 1 225 ? 46.187 35.809 75.514 1.00 13.24 217 PHE A CA 1
ATOM 1679 C C . PHE A 1 225 ? 46.983 36.144 74.280 1.00 15.53 217 PHE A C 1
ATOM 1680 O O . PHE A 1 225 ? 47.854 37.032 74.307 1.00 16.09 217 PHE A O 1
ATOM 1688 N N . GLU A 1 226 ? 46.580 35.578 73.144 1.00 18.46 218 GLU A N 1
ATOM 1689 C CA . GLU A 1 226 ? 47.228 35.861 71.878 1.00 21.02 218 GLU A CA 1
ATOM 1690 C C . GLU A 1 226 ? 46.491 37.001 71.198 1.00 20.31 218 GLU A C 1
ATOM 1691 O O . GLU A 1 226 ? 45.279 36.978 71.021 1.00 22.03 218 GLU A O 1
ATOM 1697 N N . TRP A 1 227 ? 47.207 38.063 70.858 1.00 16.80 219 TRP A N 1
ATOM 1698 C CA . TRP A 1 227 ? 46.678 39.166 70.133 1.00 16.04 219 TRP A CA 1
ATOM 1699 C C . TRP A 1 227 ? 47.089 39.048 68.671 1.00 17.55 219 TRP A C 1
ATOM 1700 O O . TRP A 1 227 ? 48.273 38.716 68.348 1.00 19.00 219 TRP A O 1
ATOM 1711 N N . ARG A 1 228 ? 46.162 39.284 67.772 1.00 15.52 220 ARG A N 1
ATOM 1712 C CA . ARG A 1 228 ? 46.424 39.256 66.345 1.00 15.45 220 ARG A CA 1
ATOM 1713 C C . ARG A 1 228 ? 46.341 40.552 65.680 1.00 16.75 220 ARG A C 1
ATOM 1714 O O . ARG A 1 228 ? 45.680 41.489 66.171 1.00 15.67 220 ARG A O 1
ATOM 1722 N N . ASP A 1 229 ? 46.900 40.677 64.481 1.00 15.74 221 ASP A N 1
ATOM 1723 C CA . ASP A 1 229 ? 46.685 41.901 63.697 1.00 15.22 221 ASP A CA 1
ATOM 1724 C C . ASP A 1 229 ? 45.192 42.087 63.373 1.00 16.10 221 ASP A C 1
ATOM 1725 O O . ASP A 1 229 ? 44.445 41.109 63.344 1.00 17.22 221 ASP A O 1
ATOM 1730 N N . ALA A 1 230 ? 44.750 43.326 63.132 1.00 15.29 222 ALA A N 1
ATOM 1731 C CA . ALA A 1 230 ? 43.326 43.567 62.832 1.00 16.13 222 ALA A CA 1
ATOM 1732 C C . ALA A 1 230 ? 43.097 43.310 61.326 1.00 17.10 222 ALA A C 1
ATOM 1733 O O . ALA A 1 230 ? 43.933 43.778 60.482 1.00 18.46 222 ALA A O 1
ATOM 1735 N N . LYS A 1 231 ? 41.944 42.743 60.986 1.00 15.90 223 LYS A N 1
ATOM 1736 C CA . LYS A 1 231 ? 41.587 42.555 59.591 1.00 19.57 223 LYS A CA 1
ATOM 1737 C C . LYS A 1 231 ? 41.114 43.817 58.878 1.00 18.33 223 LYS A C 1
ATOM 1738 O O . LYS A 1 231 ? 41.120 43.896 57.627 1.00 20.37 223 LYS A O 1
ATOM 1744 N N . PHE A 1 232 ? 40.767 44.880 59.624 1.00 15.45 224 PHE A N 1
ATOM 1745 C CA . PHE A 1 232 ? 40.453 46.201 59.054 1.00 14.83 224 PHE A CA 1
ATOM 1746 C C . PHE A 1 232 ? 40.790 47.147 60.251 1.00 14.27 224 PHE A C 1
ATOM 1747 O O . PHE A 1 232 ? 40.844 46.646 61.399 1.00 14.48 224 PHE A O 1
ATOM 1755 N N . PRO A 1 233 ? 41.049 48.439 59.956 1.00 15.45 225 PRO A N 1
ATOM 1756 C CA . PRO A 1 233 ? 41.580 49.328 61.031 1.00 15.28 225 PRO A CA 1
ATOM 1757 C C . PRO A 1 233 ? 40.550 49.574 62.173 1.00 11.54 225 PRO A C 1
ATOM 1758 O O . PRO A 1 233 ? 39.373 49.811 61.949 1.00 13.53 225 PRO A O 1
ATOM 1762 N N . VAL A 1 234 ? 41.121 49.554 63.371 1.00 12.59 226 VAL A N 1
ATOM 1763 C CA . VAL A 1 234 ? 40.386 49.866 64.635 1.00 10.55 226 VAL A CA 1
ATOM 1764 C C . VAL A 1 234 ? 40.838 51.305 64.932 1.00 10.51 226 VAL A C 1
ATOM 1765 O O . VAL A 1 234 ? 42.079 51.543 65.144 1.00 12.50 226 VAL A O 1
ATOM 1769 N N . VAL A 1 235 ? 39.917 52.263 64.968 1.00 11.45 227 VAL A N 1
ATOM 1770 C CA . VAL A 1 235 ? 40.282 53.653 65.310 1.00 12.05 227 VAL A CA 1
ATOM 1771 C C . VAL A 1 235 ? 40.318 53.707 66.830 1.00 12.17 227 VAL A C 1
ATOM 1772 O O . VAL A 1 235 ? 39.280 53.595 67.470 1.00 11.00 227 VAL A O 1
ATOM 1776 N N . GLN A 1 236 ? 41.503 53.824 67.414 1.00 10.60 228 GLN A N 1
ATOM 1777 C CA . GLN A 1 236 ? 41.672 53.656 68.860 1.00 11.19 228 GLN A CA 1
ATOM 1778 C C . GLN A 1 236 ? 41.353 54.927 69.627 1.00 11.31 228 GLN A C 1
ATOM 1779 O O . GLN A 1 236 ? 41.585 56.074 69.164 1.00 10.76 228 GLN A O 1
ATOM 1785 N N . ASN A 1 237 ? 40.784 54.727 70.844 1.00 10.76 229 ASN A N 1
ATOM 1786 C CA . ASN A 1 237 ? 40.382 55.847 71.658 1.00 9.72 229 ASN A CA 1
ATOM 1787 C C . ASN A 1 237 ? 41.543 56.758 72.073 1.00 9.70 229 ASN A C 1
ATOM 1788 O O . ASN A 1 237 ? 41.317 57.949 72.298 1.00 9.38 229 ASN A O 1
ATOM 1793 N N . VAL A 1 238 ? 42.735 56.174 72.263 1.00 9.88 230 VAL A N 1
ATOM 1794 C CA . VAL A 1 238 ? 43.895 56.949 72.852 1.00 11.68 230 VAL A CA 1
ATOM 1795 C C . VAL A 1 238 ? 44.336 57.995 71.837 1.00 11.89 230 VAL A C 1
ATOM 1796 O O . VAL A 1 238 ? 44.640 59.110 72.210 1.00 12.74 230 VAL A O 1
ATOM 1800 N N . ASN A 1 239 ? 44.373 57.621 70.536 1.00 12.57 231 ASN A N 1
ATOM 1801 C CA . ASN A 1 239 ? 45.033 58.510 69.516 1.00 13.14 231 ASN A CA 1
ATOM 1802 C C . ASN A 1 239 ? 44.183 58.869 68.344 1.00 13.53 231 ASN A C 1
ATOM 1803 O O . ASN A 1 239 ? 44.597 59.676 67.504 1.00 13.14 231 ASN A O 1
ATOM 1808 N N . ALA A 1 240 ? 42.945 58.334 68.298 1.00 10.80 232 ALA A N 1
ATOM 1809 C CA . ALA A 1 240 ? 41.973 58.714 67.242 1.00 11.71 232 ALA A CA 1
ATOM 1810 C C . ALA A 1 240 ? 42.511 58.436 65.857 1.00 13.45 232 ALA A C 1
ATOM 1811 O O . ALA A 1 240 ? 42.192 59.234 64.947 1.00 15.59 232 ALA A O 1
ATOM 1813 N N . GLN A 1 241 ? 43.229 57.350 65.677 1.00 15.71 233 GLN A N 1
ATOM 1814 C CA . GLN A 1 241 ? 43.630 56.992 64.306 1.00 16.21 233 GLN A CA 1
ATOM 1815 C C . GLN A 1 241 ? 43.477 55.498 64.119 1.00 15.51 233 GLN A C 1
ATOM 1816 O O . GLN A 1 241 ? 43.523 54.729 65.108 1.00 13.33 233 GLN A O 1
ATOM 1822 N N . GLY A 1 242 ? 43.275 55.060 62.864 1.00 14.64 234 GLY A N 1
ATOM 1823 C CA . GLY A 1 242 ? 43.186 53.602 62.529 1.00 15.18 234 GLY A CA 1
ATOM 1824 C C . GLY A 1 242 ? 44.460 52.880 62.790 1.00 16.23 234 GLY A C 1
ATOM 1825 O O . GLY A 1 242 ? 45.593 53.373 62.472 1.00 17.76 234 GLY A O 1
ATOM 1826 N N . GLU A 1 243 ? 44.344 51.733 63.434 1.00 14.29 235 GLU A N 1
ATOM 1827 C CA . GLU A 1 243 ? 45.535 50.903 63.770 1.00 14.82 235 GLU A CA 1
ATOM 1828 C C . GLU A 1 243 ? 45.232 49.485 63.330 1.00 15.49 235 GLU A C 1
ATOM 1829 O O . GLU A 1 243 ? 44.106 48.998 63.492 1.00 15.90 235 GLU A O 1
ATOM 1835 N N . THR A 1 244 ? 46.234 48.734 62.869 1.00 17.10 236 THR A N 1
ATOM 1836 C CA . THR A 1 244 ? 46.061 47.289 62.561 1.00 16.19 236 THR A CA 1
ATOM 1837 C C . THR A 1 244 ? 47.088 46.432 63.215 1.00 16.07 236 THR A C 1
ATOM 1838 O O . THR A 1 244 ? 46.909 45.215 63.340 1.00 17.34 236 THR A O 1
ATOM 1842 N N . ASP A 1 245 ? 48.195 47.019 63.654 1.00 15.61 237 ASP A N 1
ATOM 1843 C CA . ASP A 1 245 ? 49.258 46.227 64.277 1.00 17.80 237 ASP A CA 1
ATOM 1844 C C . ASP A 1 245 ? 48.830 45.635 65.624 1.00 17.88 237 ASP A C 1
ATOM 1845 O O . ASP A 1 245 ? 48.271 46.342 66.462 1.00 16.32 237 ASP A O 1
ATOM 1850 N N . LYS A 1 246 ? 49.095 44.345 65.835 1.00 18.38 238 LYS A N 1
ATOM 1851 C CA . LYS A 1 246 ? 48.767 43.726 67.098 1.00 18.68 238 LYS A CA 1
ATOM 1852 C C . LYS A 1 246 ? 49.476 44.354 68.284 1.00 18.52 238 LYS A C 1
ATOM 1853 O O . LYS A 1 246 ? 48.855 44.511 69.368 1.00 18.49 238 LYS A O 1
ATOM 1859 N N . GLU A 1 247 ? 50.782 44.716 68.146 1.00 19.12 239 GLU A N 1
ATOM 1860 C CA . GLU A 1 247 ? 51.551 45.252 69.297 1.00 18.50 239 GLU A CA 1
ATOM 1861 C C . GLU A 1 247 ? 51.175 46.721 69.516 1.00 17.06 239 GLU A C 1
ATOM 1862 O O . GLU A 1 247 ? 51.134 47.184 70.679 1.00 17.84 239 GLU A O 1
ATOM 1868 N N . VAL A 1 248 ? 50.862 47.464 68.467 1.00 17.00 240 VAL A N 1
ATOM 1869 C CA . VAL A 1 248 ? 50.474 48.814 68.655 1.00 16.35 240 VAL A CA 1
ATOM 1870 C C . VAL A 1 248 ? 49.063 48.823 69.328 1.00 15.78 240 VAL A C 1
ATOM 1871 O O . VAL A 1 248 ? 48.832 49.582 70.284 1.00 17.71 240 VAL A O 1
ATOM 1875 N N . ILE A 1 249 ? 48.16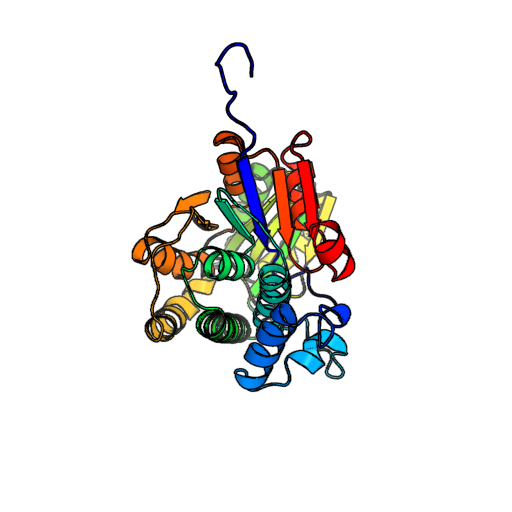8 47.993 68.835 1.00 13.65 241 ILE A N 1
ATOM 1876 C CA . ILE A 1 249 ? 46.804 47.968 69.433 1.00 13.58 241 ILE A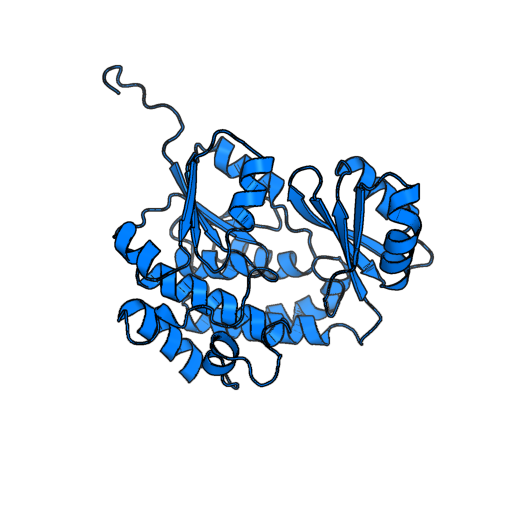 CA 1
ATOM 1877 C C . ILE A 1 249 ? 46.888 47.552 70.871 1.00 15.07 241 ILE A C 1
ATOM 1878 O O . ILE A 1 249 ? 46.263 48.216 71.772 1.00 14.73 241 ILE A O 1
ATOM 1883 N N . LYS A 1 250 ? 47.645 46.512 71.205 1.00 14.16 242 LYS A N 1
ATOM 1884 C CA . LYS A 1 250 ? 47.724 46.008 72.580 1.00 15.23 242 LYS A CA 1
ATOM 1885 C C . LYS A 1 250 ? 48.291 47.109 73.505 1.00 16.33 242 LYS A C 1
ATOM 1886 O O . LYS A 1 250 ? 47.765 47.403 74.607 1.00 14.95 242 LYS A O 1
ATOM 1892 N N . SER A 1 251 ? 49.358 47.782 73.073 1.00 15.05 243 SER A N 1
ATOM 1893 C CA . SER A 1 251 ? 49.951 48.825 73.908 1.00 15.41 243 SER A CA 1
ATOM 1894 C C . SER A 1 251 ? 48.939 49.961 74.125 1.00 14.92 243 SER A C 1
ATOM 1895 O O . SER A 1 251 ? 48.799 50.513 75.231 1.00 14.70 243 SER A O 1
ATOM 1898 N N . ASN A 1 252 ? 48.158 50.255 73.100 1.00 14.03 244 ASN A N 1
ATOM 1899 C CA . ASN A 1 252 ? 47.135 51.316 73.199 1.00 13.99 244 ASN A CA 1
ATOM 1900 C C . ASN A 1 252 ? 45.945 50.899 74.061 1.00 11.01 244 ASN A C 1
ATOM 1901 O O . ASN A 1 252 ? 45.270 51.813 74.571 1.00 12.28 244 ASN A O 1
ATOM 1906 N N . MET A 1 253 ? 45.739 49.605 74.266 1.00 11.86 245 MET A N 1
ATOM 1907 C CA . MET A 1 253 ? 44.693 49.240 75.204 1.00 10.02 245 MET A CA 1
ATOM 1908 C C . MET A 1 253 ? 45.142 49.480 76.623 1.00 11.76 245 MET A C 1
ATOM 1909 O O . MET A 1 253 ? 44.242 49.730 77.511 1.00 11.48 245 MET A O 1
ATOM 1914 N N . VAL A 1 254 ? 46.443 49.291 76.926 1.00 10.50 246 VAL A N 1
ATOM 1915 C CA . VAL A 1 254 ? 46.861 49.630 78.252 1.00 9.92 246 VAL A CA 1
ATOM 1916 C C . VAL A 1 254 ? 46.809 51.202 78.442 1.00 10.80 246 VAL A C 1
ATOM 1917 O O . VAL A 1 254 ? 46.266 51.690 79.478 1.00 10.77 246 VAL A O 1
ATOM 1921 N N . LYS A 1 255 ? 47.274 51.947 77.436 1.00 12.95 247 LYS A N 1
ATOM 1922 C CA . LYS A 1 255 ? 47.236 53.459 77.561 1.00 12.17 247 LYS A CA 1
ATOM 1923 C C . LYS A 1 255 ? 45.804 53.969 77.667 1.00 11.74 247 LYS A C 1
ATOM 1924 O O . LYS A 1 255 ? 45.556 54.959 78.321 1.00 12.29 247 LYS A O 1
ATOM 1930 N N . GLN A 1 256 ? 44.874 53.225 77.056 1.00 11.99 248 GLN A N 1
ATOM 1931 C CA . GLN A 1 256 ? 43.461 53.635 77.020 1.00 11.72 248 GLN A CA 1
ATOM 1932 C C . GLN A 1 256 ? 42.934 53.817 78.467 1.00 10.90 248 GLN A C 1
ATOM 1933 O O . GLN A 1 256 ? 42.104 54.715 78.720 1.00 12.49 248 GLN A O 1
ATOM 1939 N N . LEU A 1 257 ? 43.442 53.032 79.389 1.00 10.12 249 LEU A N 1
ATOM 1940 C CA . LEU A 1 257 ? 42.960 53.059 80.796 1.00 9.45 249 LEU A CA 1
ATOM 1941 C C . LEU A 1 257 ? 43.101 54.440 81.388 1.00 10.58 249 LEU A C 1
ATOM 1942 O O . LEU A 1 257 ? 42.224 54.783 82.228 1.00 11.98 249 LEU A O 1
ATOM 1947 N N . TYR A 1 258 ? 44.194 55.106 81.077 1.00 10.18 250 TYR A N 1
ATOM 1948 C CA . TYR A 1 258 ? 44.501 56.325 81.815 1.00 11.85 250 TYR A CA 1
ATOM 1949 C C . TYR A 1 258 ? 44.527 57.530 80.936 1.00 12.21 250 TYR A C 1
ATOM 1950 O O . TYR A 1 258 ? 45.095 58.608 81.300 1.00 14.28 250 TYR A O 1
ATOM 1959 N N . SER A 1 259 ? 43.998 57.397 79.733 1.00 10.94 251 SER A N 1
ATOM 1960 C CA . SER A 1 259 ? 43.972 58.464 78.728 1.00 11.23 251 SER A CA 1
ATOM 1961 C C . SER A 1 259 ? 42.545 58.813 78.361 1.00 11.67 251 SER A C 1
ATOM 1962 O O . SER A 1 259 ? 41.659 57.936 78.427 1.00 11.50 251 SER A O 1
ATOM 1965 N N . PRO A 1 260 ? 42.287 60.025 77.919 1.00 11.84 252 PRO A N 1
ATOM 1966 C CA . PRO A 1 260 ? 40.928 60.432 77.517 1.00 11.19 252 PRO A CA 1
ATOM 1967 C C . PRO A 1 260 ? 40.474 59.632 76.277 1.00 9.56 252 PRO A C 1
ATOM 1968 O O . PRO A 1 260 ? 41.306 59.264 75.421 1.00 12.30 252 PRO A O 1
ATOM 1972 N N . VAL A 1 261 ? 39.164 59.364 76.203 1.00 10.18 253 VAL A N 1
ATOM 1973 C CA . VAL A 1 261 ? 38.539 58.746 75.017 1.00 9.39 253 VAL A CA 1
ATOM 1974 C C . VAL A 1 261 ? 38.302 59.793 74.000 1.00 9.28 253 VAL A C 1
ATOM 1975 O O . VAL A 1 261 ? 37.480 60.698 74.209 1.00 10.43 253 VAL A O 1
ATOM 1979 N N . GLN A 1 262 ? 39.057 59.712 72.905 1.00 9.79 254 GLN A N 1
ATOM 1980 C CA . GLN A 1 262 ? 38.959 60.726 71.843 1.00 10.45 254 GLN A CA 1
ATOM 1981 C C . GLN A 1 262 ? 37.841 60.450 70.884 1.00 11.89 254 GLN A C 1
ATOM 1982 O O . GLN A 1 262 ? 38.077 60.171 69.694 1.00 11.42 254 GLN A O 1
ATOM 1988 N N . PHE A 1 263 ? 36.585 60.450 71.346 1.00 10.25 255 PHE A N 1
ATOM 1989 C CA . PHE A 1 263 ? 35.508 60.056 70.428 1.00 9.67 255 PHE A CA 1
ATOM 1990 C C . PHE A 1 263 ? 35.245 61.044 69.321 1.00 11.11 255 PHE A C 1
ATOM 1991 O O . PHE A 1 263 ? 35.013 60.587 68.185 1.00 11.92 255 PHE A O 1
ATOM 1999 N N . ILE A 1 264 ? 35.297 62.341 69.624 1.00 11.62 256 ILE A N 1
ATOM 2000 C CA . ILE A 1 264 ? 35.088 63.338 68.539 1.00 12.55 256 ILE A CA 1
ATOM 2001 C C . ILE A 1 264 ? 36.200 63.151 67.481 1.00 11.70 256 ILE A C 1
ATOM 2002 O O . ILE A 1 264 ? 35.859 63.036 66.285 1.00 12.38 256 ILE A O 1
ATOM 2007 N N . ASN A 1 265 ? 37.485 63.088 67.888 1.00 11.79 257 ASN A N 1
ATOM 2008 C CA . ASN A 1 265 ? 38.533 63.086 66.853 1.00 13.44 257 ASN A CA 1
ATOM 2009 C C . ASN A 1 265 ? 38.493 61.789 66.082 1.00 14.20 257 ASN A C 1
ATOM 2010 O O . ASN A 1 265 ? 38.857 61.764 64.895 1.00 13.85 257 ASN A O 1
ATOM 2015 N N . SER A 1 266 ? 38.124 60.686 66.752 1.00 13.03 258 SER A N 1
ATOM 2016 C CA . SER A 1 266 ? 38.018 59.381 66.055 1.00 12.29 258 SER A CA 1
ATOM 2017 C C . SER A 1 266 ? 36.871 59.429 65.039 1.00 12.76 258 SER A C 1
ATOM 2018 O O . SER A 1 266 ? 37.049 58.856 63.901 1.00 11.76 258 SER A O 1
ATOM 2021 N N . THR A 1 267 ? 35.704 59.998 65.383 1.00 11.74 259 THR A N 1
ATOM 2022 C CA . THR A 1 267 ? 34.623 60.148 64.455 1.00 11.73 259 THR A CA 1
ATOM 2023 C C . THR A 1 267 ? 35.080 60.994 63.248 1.00 13.88 259 THR A C 1
ATOM 2024 O O . THR A 1 267 ? 34.812 60.604 62.056 1.00 14.23 259 THR A O 1
ATOM 2028 N N . GLU A 1 268 ? 35.758 62.088 63.546 1.00 13.21 260 GLU A N 1
ATOM 2029 C CA . GLU A 1 268 ? 36.212 63.025 62.468 1.00 14.14 260 GLU A CA 1
ATOM 2030 C C . GLU A 1 268 ? 37.227 62.324 61.563 1.00 13.74 260 GLU A C 1
ATOM 2031 O O . GLU A 1 268 ? 37.157 62.474 60.309 1.00 14.69 260 GLU A O 1
ATOM 2037 N N . TRP A 1 269 ? 38.096 61.492 62.112 1.00 13.48 261 TRP A N 1
ATOM 2038 C CA . TRP A 1 269 ? 39.139 60.821 61.322 1.00 11.90 261 TRP A CA 1
ATOM 2039 C C . TRP A 1 269 ? 38.448 59.873 60.386 1.00 13.74 261 TRP A C 1
ATOM 2040 O O . TRP A 1 269 ? 38.818 59.764 59.207 1.00 14.01 261 TRP A O 1
ATOM 2051 N N . LEU A 1 270 ? 37.375 59.224 60.842 1.00 14.60 262 LEU A N 1
ATOM 2052 C CA . LEU A 1 270 ? 36.739 58.257 60.019 1.00 14.15 262 LEU A CA 1
ATOM 2053 C C . LEU A 1 270 ? 36.007 58.939 58.926 1.00 14.03 262 LEU A C 1
ATOM 2054 O O . LEU A 1 270 ? 36.090 58.477 57.746 1.00 15.66 262 LEU A O 1
ATOM 2059 N N . ILE A 1 271 ? 35.370 60.057 59.222 1.00 12.82 263 ILE A N 1
ATOM 2060 C CA . ILE A 1 271 ? 34.640 60.812 58.162 1.00 14.41 263 ILE A CA 1
ATOM 2061 C C . ILE A 1 271 ? 35.674 61.361 57.127 1.00 15.87 263 ILE A C 1
ATOM 2062 O O . ILE A 1 271 ? 35.407 61.271 55.894 1.00 15.79 263 ILE A O 1
ATOM 2067 N N . ASP A 1 272 ? 36.831 61.765 57.581 1.00 13.41 264 ASP A N 1
ATOM 2068 C CA . ASP A 1 272 ? 37.862 62.217 56.662 1.00 16.47 264 ASP A CA 1
ATOM 2069 C C . ASP A 1 272 ? 38.452 61.084 55.792 1.00 16.84 264 ASP A C 1
ATOM 2070 O O . ASP A 1 272 ? 39.094 61.367 54.813 1.00 14.33 264 ASP A O 1
ATOM 2075 N N . GLN A 1 273 ? 38.214 59.836 56.132 1.00 16.21 265 GLN A N 1
ATOM 2076 C CA . GLN A 1 273 ? 38.606 58.760 55.232 1.00 16.23 265 GLN A CA 1
ATOM 2077 C C . GLN A 1 273 ? 37.499 58.326 54.302 1.00 15.59 265 GLN A C 1
ATOM 2078 O O . GLN A 1 273 ? 37.662 57.311 53.513 1.00 20.28 265 GLN A O 1
ATOM 2084 N N . GLY A 1 274 ? 36.387 58.996 54.386 1.00 14.60 266 GLY A N 1
ATOM 2085 C CA . GLY A 1 274 ? 35.221 58.669 53.534 1.00 16.20 266 GLY A CA 1
ATOM 2086 C C . GLY A 1 274 ? 34.140 57.786 54.153 1.00 15.95 266 GLY A C 1
ATOM 2087 O O . GLY A 1 274 ? 33.274 57.313 53.453 1.00 17.45 266 GLY A O 1
ATOM 2088 N N . VAL A 1 275 ? 34.219 57.575 55.487 1.00 14.83 267 VAL A N 1
ATOM 2089 C CA . VAL A 1 275 ? 33.067 56.972 56.142 1.00 15.82 267 VAL A CA 1
ATOM 2090 C C . VAL A 1 275 ? 31.898 57.877 56.147 1.00 17.04 267 VAL A C 1
ATOM 2091 O O . VAL A 1 275 ? 31.944 58.979 56.694 1.00 18.37 267 VAL A O 1
ATOM 2095 N N . ASP A 1 276 ? 30.814 57.400 55.536 1.00 17.24 268 ASP A N 1
ATOM 2096 C CA . ASP A 1 276 ? 29.559 58.148 55.547 1.00 17.90 268 ASP A CA 1
ATOM 2097 C C . ASP A 1 276 ? 28.373 57.342 56.090 1.00 17.29 268 ASP A C 1
ATOM 2098 O O . ASP A 1 276 ? 27.248 57.737 55.968 1.00 17.93 268 ASP A O 1
ATOM 2103 N N . HIS A 1 277 ? 28.701 56.204 56.668 1.00 14.52 269 HIS A N 1
ATOM 2104 C CA . HIS A 1 277 ? 27.638 55.375 57.265 1.00 14.30 269 HIS A CA 1
ATOM 2105 C C . HIS A 1 277 ? 28.291 54.687 58.494 1.00 13.25 269 HIS A C 1
ATOM 2106 O O . HIS A 1 277 ? 29.314 54.029 58.414 1.00 15.38 269 HIS A O 1
ATOM 2113 N N . PHE A 1 278 ? 27.680 54.963 59.651 1.00 14.52 270 PHE A N 1
ATOM 2114 C CA . PHE A 1 278 ? 28.116 54.320 60.883 1.00 13.59 270 PHE A CA 1
ATOM 2115 C C . PHE A 1 278 ? 26.964 53.408 61.324 1.00 11.58 270 PHE A C 1
ATOM 2116 O O . PHE A 1 278 ? 25.823 53.856 61.459 1.00 13.80 270 PHE A O 1
ATOM 2124 N N . ILE A 1 279 ? 27.318 52.213 61.696 1.00 11.70 271 ILE A N 1
ATOM 2125 C CA . ILE A 1 279 ? 26.360 51.193 62.167 1.00 12.79 271 ILE A CA 1
ATOM 2126 C C . ILE A 1 279 ? 26.778 50.898 63.602 1.00 12.42 271 ILE A C 1
ATOM 2127 O O . ILE A 1 279 ? 27.793 50.265 63.878 1.00 12.52 271 ILE A O 1
ATOM 2132 N N . GLU A 1 280 ? 25.874 51.330 64.516 1.00 11.17 272 GLU A N 1
ATOM 2133 C CA . GLU A 1 280 ? 26.035 51.029 65.983 1.00 10.09 272 GLU A CA 1
ATOM 2134 C C . GLU A 1 280 ? 25.420 49.686 66.316 1.00 11.15 272 GLU A C 1
ATOM 2135 O O . GLU A 1 280 ? 24.301 49.352 65.862 1.00 12.19 272 GLU A O 1
ATOM 2141 N N . ILE A 1 281 ? 26.153 48.860 67.052 1.00 10.90 273 ILE A N 1
ATOM 2142 C CA . ILE A 1 281 ? 25.704 47.476 67.303 1.00 9.97 273 ILE A CA 1
ATOM 2143 C C . ILE A 1 281 ? 25.842 47.242 68.831 1.00 10.96 273 ILE A C 1
ATOM 2144 O O . ILE A 1 281 ? 26.963 47.204 69.394 1.00 10.75 273 ILE A O 1
ATOM 2149 N N . GLY A 1 282 ? 24.666 47.084 69.497 1.00 9.65 274 GLY A N 1
ATOM 2150 C CA . GLY A 1 282 ? 24.699 46.993 70.968 1.00 10.07 274 GLY A CA 1
ATOM 2151 C C . GLY A 1 282 ? 23.359 47.542 71.437 1.00 10.48 274 GLY A C 1
ATOM 2152 O O . GLY A 1 282 ? 22.518 47.958 70.680 1.00 10.69 274 GLY A O 1
ATOM 2153 N N . PRO A 1 283 ? 23.187 47.614 72.737 1.00 10.27 275 PRO A N 1
ATOM 2154 C CA . PRO A 1 283 ? 22.025 48.160 73.309 1.00 11.47 275 PRO A CA 1
ATOM 2155 C C . PRO A 1 283 ? 22.077 49.688 73.230 1.00 10.65 275 PRO A C 1
ATOM 2156 O O . PRO A 1 283 ? 23.170 50.299 73.268 1.00 9.63 275 PRO A O 1
ATOM 2160 N N . GLY A 1 284 ? 20.882 50.303 73.055 1.00 12.16 276 GLY A N 1
ATOM 2161 C CA . GLY A 1 284 ? 20.839 51.749 72.950 1.00 12.63 276 GLY A CA 1
ATOM 2162 C C . GLY A 1 284 ? 21.306 52.312 71.608 1.00 12.87 276 GLY A C 1
ATOM 2163 O O . GLY A 1 284 ? 21.721 51.557 70.718 1.00 11.79 276 GLY A O 1
ATOM 2164 N N . LYS A 1 285 ? 21.265 53.629 71.476 1.00 11.89 277 LYS A N 1
ATOM 2165 C CA . LYS A 1 285 ? 21.795 54.281 70.293 1.00 12.45 277 LYS A CA 1
ATOM 2166 C C . LYS A 1 285 ? 22.599 55.491 70.731 1.00 11.54 277 LYS A C 1
ATOM 2167 O O . LYS A 1 285 ? 22.539 56.545 70.098 1.00 11.87 277 LYS A O 1
ATOM 2173 N N . VAL A 1 286 ? 23.345 55.348 71.824 1.00 11.86 278 VAL A N 1
ATOM 2174 C CA . VAL A 1 286 ? 24.043 56.498 72.363 1.00 10.64 278 VAL A CA 1
ATOM 2175 C C . VAL A 1 286 ? 25.119 57.011 71.417 1.00 10.57 278 VAL A C 1
ATOM 2176 O O . VAL A 1 286 ? 25.254 58.227 71.236 1.00 10.78 278 VAL A O 1
ATOM 2180 N N . LEU A 1 287 ? 25.861 56.121 70.777 1.00 9.82 279 LEU A N 1
ATOM 2181 C CA . LEU A 1 287 ? 26.977 56.658 69.900 1.00 9.50 279 LEU A CA 1
ATOM 2182 C C . LEU A 1 287 ? 26.340 57.341 68.657 1.00 10.37 279 LEU A C 1
ATOM 2183 O O . LEU A 1 287 ? 26.915 58.313 68.150 1.00 11.61 279 LEU A O 1
ATOM 2188 N N . SER A 1 288 ? 25.206 56.817 68.195 1.00 10.87 280 SER A N 1
ATOM 2189 C CA . SER A 1 288 ? 24.540 57.427 67.050 1.00 11.79 280 SER A CA 1
ATOM 2190 C C . SER A 1 288 ? 24.165 58.834 67.408 1.00 13.07 280 SER A C 1
ATOM 2191 O O . SER A 1 288 ? 24.355 59.779 66.608 1.00 13.63 280 SER A O 1
ATOM 2194 N N . GLY A 1 289 ? 23.738 59.048 68.678 1.00 11.07 281 GLY A N 1
ATOM 2195 C CA . GLY A 1 289 ? 23.404 60.429 69.113 1.00 12.43 281 GLY A CA 1
ATOM 2196 C C . GLY A 1 289 ? 24.600 61.333 69.140 1.00 12.48 281 GLY A C 1
ATOM 2197 O O . GLY A 1 289 ? 24.485 62.499 68.831 1.00 14.58 281 GLY A O 1
ATOM 2198 N N . LEU A 1 290 ? 25.750 60.816 69.569 1.00 10.96 282 LEU A N 1
ATOM 2199 C CA . LEU A 1 290 ? 26.943 61.627 69.647 1.00 11.53 282 LEU A CA 1
ATOM 2200 C C . LEU A 1 290 ? 27.363 61.940 68.208 1.00 12.30 282 LEU A C 1
ATOM 2201 O O . LEU A 1 290 ? 27.798 63.056 67.956 1.00 13.68 282 LEU A O 1
ATOM 2206 N N . ILE A 1 291 ? 27.350 60.950 67.319 1.00 12.00 283 ILE A N 1
ATOM 2207 C CA . ILE A 1 291 ? 27.816 61.241 65.932 1.00 13.92 283 ILE A CA 1
ATOM 2208 C C . ILE A 1 291 ? 26.918 62.265 65.257 1.00 15.02 283 ILE A C 1
ATOM 2209 O O . ILE A 1 291 ? 27.446 63.128 64.542 1.00 14.95 283 ILE A O 1
ATOM 2214 N N . LYS A 1 292 ? 25.609 62.193 65.501 1.00 14.99 284 LYS A N 1
ATOM 2215 C CA . LYS A 1 292 ? 24.690 63.176 64.931 1.00 17.52 284 LYS A CA 1
ATOM 2216 C C . LYS A 1 292 ? 25.083 64.595 65.327 1.00 17.98 284 LYS A C 1
ATOM 2217 O O . LYS A 1 292 ? 24.941 65.516 64.505 1.00 18.92 284 LYS A O 1
ATOM 2223 N N . LYS A 1 293 ? 25.584 64.812 66.526 1.00 15.54 285 LYS A N 1
ATOM 2224 C CA . LYS A 1 293 ? 26.007 66.137 66.979 1.00 16.94 285 LYS A CA 1
ATOM 2225 C C . LYS A 1 293 ? 27.340 66.528 66.412 1.00 17.83 285 LYS A C 1
ATOM 2226 O O . LYS A 1 293 ? 27.690 67.684 66.383 1.00 19.57 285 LYS A O 1
ATOM 2232 N N . ILE A 1 294 ? 28.124 65.542 66.018 1.00 15.57 286 ILE A N 1
ATOM 2233 C CA . ILE A 1 294 ? 29.455 65.774 65.391 1.00 15.68 286 ILE A CA 1
ATOM 2234 C C . ILE A 1 294 ? 29.285 66.108 63.898 1.00 18.11 286 ILE A C 1
ATOM 2235 O O . ILE A 1 294 ? 29.973 67.003 63.372 1.00 18.45 286 ILE A O 1
ATOM 2240 N N . ASN A 1 295 ? 28.483 65.306 63.198 1.00 17.63 287 ASN A N 1
ATOM 2241 C CA . ASN A 1 295 ? 28.274 65.517 61.754 1.00 16.81 287 ASN A CA 1
ATOM 2242 C C . ASN A 1 295 ? 26.863 65.108 61.399 1.00 18.53 287 ASN A C 1
ATOM 2243 O O . ASN A 1 295 ? 26.467 63.939 61.538 1.00 16.69 287 ASN A O 1
ATOM 2248 N N . ARG A 1 296 ? 26.063 66.072 60.962 1.00 20.09 288 ARG A N 1
ATOM 2249 C CA . ARG A 1 296 ? 24.657 65.791 60.712 1.00 23.85 288 ARG A CA 1
ATOM 2250 C C . ARG A 1 296 ? 24.346 65.201 59.355 1.00 24.28 288 ARG A C 1
ATOM 2251 O O . ARG A 1 296 ? 23.189 64.891 59.116 1.00 25.03 288 ARG A O 1
ATOM 2259 N N . ASP A 1 297 ? 25.352 64.975 58.519 1.00 24.18 289 ASP A N 1
ATOM 2260 C CA . ASP A 1 297 ? 25.144 64.504 57.168 1.00 25.52 289 ASP A CA 1
ATOM 2261 C C . ASP A 1 297 ? 25.421 63.028 56.989 1.00 24.01 289 ASP A C 1
ATOM 2262 O O . ASP A 1 297 ? 25.021 62.458 55.980 1.00 25.04 289 ASP A O 1
ATOM 2267 N N . VAL A 1 298 ? 26.188 62.399 57.873 1.00 20.07 290 VAL A N 1
ATOM 2268 C CA . VAL A 1 298 ? 26.456 60.992 57.687 1.00 18.19 290 VAL A CA 1
ATOM 2269 C C . VAL A 1 298 ? 25.235 60.098 58.051 1.00 17.97 290 VAL A C 1
ATOM 2270 O O . VAL A 1 298 ? 24.405 60.439 58.886 1.00 18.08 290 VAL A O 1
ATOM 2274 N N . LYS A 1 299 ? 25.162 58.921 57.458 1.00 17.26 291 LYS A N 1
ATOM 2275 C CA . LYS A 1 299 ? 24.037 58.029 57.738 1.00 17.59 291 LYS A CA 1
ATOM 2276 C C . LYS A 1 299 ? 24.282 57.208 59.024 1.00 16.68 291 LYS A C 1
ATOM 2277 O O . LYS A 1 299 ? 25.409 56.791 59.237 1.00 15.66 291 LYS A O 1
ATOM 2283 N N . LEU A 1 300 ? 23.228 57.029 59.834 1.00 15.66 292 LEU A N 1
ATOM 2284 C CA . LEU A 1 300 ? 23.359 56.303 61.096 1.00 16.36 292 LEU A CA 1
ATOM 2285 C C . LEU A 1 300 ? 22.380 55.167 61.126 1.00 16.66 292 LEU A C 1
ATOM 2286 O O . LEU A 1 300 ? 21.193 55.374 60.838 1.00 17.68 292 LEU A O 1
ATOM 2291 N N . THR A 1 301 ? 22.861 53.957 61.367 1.00 14.40 293 THR A N 1
ATOM 2292 C CA . THR A 1 301 ? 22.033 52.803 61.579 1.00 15.54 293 THR A CA 1
ATOM 2293 C C . THR A 1 301 ? 22.279 52.243 62.966 1.00 14.70 293 THR A C 1
ATOM 2294 O O . THR A 1 301 ? 23.439 52.169 63.379 1.00 14.63 293 THR A O 1
ATOM 2298 N N . SER A 1 302 ? 21.196 51.848 63.669 1.00 13.70 294 SER A N 1
ATOM 2299 C CA . SER A 1 302 ? 21.386 51.225 64.986 1.00 13.87 294 SER A CA 1
ATOM 2300 C C . SER A 1 302 ? 20.847 49.791 64.930 1.00 14.16 294 SER A C 1
ATOM 2301 O O . SER A 1 302 ? 19.676 49.610 64.484 1.00 15.98 294 SER A O 1
ATOM 2304 N N . ILE A 1 303 ? 21.649 48.820 65.383 1.00 12.65 295 ILE A N 1
ATOM 2305 C CA . ILE A 1 303 ? 21.271 47.397 65.526 1.00 11.47 295 ILE A CA 1
ATOM 2306 C C . ILE A 1 303 ? 21.233 47.061 66.999 1.00 11.96 295 ILE A C 1
ATOM 2307 O O . ILE A 1 303 ? 22.309 47.022 67.637 1.00 12.75 295 ILE A O 1
ATOM 2312 N N . GLN A 1 304 ? 20.021 46.890 67.526 1.00 12.68 296 GLN A N 1
ATOM 2313 C CA . GLN A 1 304 ? 19.819 46.666 68.988 1.00 12.03 296 GLN A CA 1
ATOM 2314 C C . GLN A 1 304 ? 19.162 45.306 69.255 1.00 13.59 296 GLN A C 1
ATOM 2315 O O . GLN A 1 304 ? 19.449 44.668 70.268 1.00 15.64 296 GLN A O 1
ATOM 2321 N N . THR A 1 305 ? 18.296 44.881 68.315 1.00 12.13 297 THR A N 1
ATOM 2322 C CA . THR A 1 305 ? 17.460 43.700 68.604 1.00 13.88 297 THR A CA 1
ATOM 2323 C C . THR A 1 305 ? 17.597 42.642 67.554 1.00 14.33 297 THR A C 1
ATOM 2324 O O . THR A 1 305 ? 18.114 42.912 66.466 1.00 13.75 297 THR A O 1
ATOM 2328 N N . LEU A 1 306 ? 17.007 41.483 67.864 1.00 12.73 298 LEU A N 1
ATOM 2329 C CA . LEU A 1 306 ? 16.907 40.393 66.855 1.00 14.48 298 LEU A CA 1
ATOM 2330 C C . LEU A 1 306 ? 16.114 40.879 65.648 1.00 14.51 298 LEU A C 1
ATOM 2331 O O . LEU A 1 306 ? 16.472 40.561 64.506 1.00 13.99 298 LEU A O 1
ATOM 2336 N N . GLU A 1 307 ? 15.055 41.692 65.858 1.00 14.44 299 GLU A N 1
ATOM 2337 C CA . GLU A 1 307 ? 14.316 42.226 64.716 1.00 14.72 299 GLU A CA 1
ATOM 2338 C C . GLU A 1 307 ? 15.178 43.144 63.839 1.00 13.60 299 GLU A C 1
ATOM 2339 O O . GLU A 1 307 ? 15.067 43.122 62.592 1.00 15.42 299 GLU A O 1
ATOM 2345 N N . ASP A 1 308 ? 16.076 43.932 64.442 1.00 13.47 300 ASP A N 1
ATOM 2346 C CA . ASP A 1 308 ? 16.976 44.741 63.643 1.00 13.73 300 ASP A CA 1
ATOM 2347 C C . ASP A 1 308 ? 17.946 43.860 62.847 1.00 13.67 300 ASP A C 1
ATOM 2348 O O . ASP A 1 308 ? 18.252 44.222 61.724 1.00 14.40 300 ASP A O 1
ATOM 2353 N N . VAL A 1 309 ? 18.452 42.805 63.482 1.00 14.60 301 VAL A N 1
ATOM 2354 C CA . VAL A 1 309 ? 19.322 41.811 62.787 1.00 15.31 301 VAL A CA 1
ATOM 2355 C C . VAL A 1 309 ? 18.553 41.217 61.577 1.00 15.75 301 VAL A C 1
ATOM 2356 O O . VAL A 1 309 ? 19.103 41.142 60.496 1.00 16.74 301 VAL A O 1
ATOM 2360 N N . LYS A 1 310 ? 17.309 40.798 61.788 1.00 15.36 302 LYS A N 1
ATOM 2361 C CA . LYS A 1 310 ? 16.526 40.218 60.686 1.00 18.98 302 LYS A CA 1
ATOM 2362 C C . LYS A 1 310 ? 16.325 41.251 59.609 1.00 19.28 302 LYS A C 1
ATOM 2363 O O . LYS A 1 310 ? 16.421 40.919 58.395 1.00 22.08 302 LYS A O 1
ATOM 2369 N N . GLY A 1 311 ? 16.034 42.499 59.952 1.00 17.93 303 GLY A N 1
ATOM 2370 C CA . GLY A 1 311 ? 15.815 43.498 58.956 1.00 20.31 303 GLY A CA 1
ATOM 2371 C C . GLY A 1 311 ? 17.102 43.715 58.138 1.00 21.07 303 GLY A C 1
ATOM 2372 O O . GLY A 1 311 ? 17.038 43.887 56.916 1.00 22.16 303 GLY A O 1
ATOM 2373 N N . TRP A 1 312 ? 18.271 43.788 58.788 1.00 21.96 304 TRP A N 1
ATOM 2374 C CA . TRP A 1 312 ? 19.543 43.953 58.070 1.00 20.33 304 TRP A CA 1
ATOM 2375 C C . TRP A 1 312 ? 19.755 42.723 57.183 1.00 21.98 304 TRP A C 1
ATOM 2376 O O . TRP A 1 312 ? 20.119 42.876 55.988 1.00 24.12 304 TRP A O 1
ATOM 2387 N N . ASN A 1 313 ? 19.532 41.528 57.715 1.00 18.86 305 ASN A N 1
ATOM 2388 C CA . ASN A 1 313 ? 19.870 40.294 56.973 1.00 22.47 305 ASN A CA 1
ATOM 2389 C C . ASN A 1 313 ? 18.876 40.122 55.811 1.00 27.68 305 ASN A C 1
ATOM 2390 O O . ASN A 1 313 ? 19.300 39.550 54.801 1.00 30.04 305 ASN A O 1
#

Solvent-accessible surface area: 13550 Å² total; per-residue (Å²): 145,124,63,62,132,126,96,191,15,98,65,22,0,2,0,0,1,5,75,57,10,44,107,83,8,1,2,96,52,0,58,112,96,30,117,87,0,22,123,26,0,47,24,0,36,160,39,20,120,32,90,1,19,39,0,0,33,90,16,149,120,57,32,4,44,88,10,42,7,0,2,0,0,0,0,0,3,0,3,0,0,30,42,5,17,132,123,30,105,24,52,25,0,2,0,20,14,2,0,0,0,1,0,0,19,19,0,53,0,1,46,19,90,28,0,0,76,0,0,34,65,2,0,44,25,11,24,136,23,37,97,143,44,57,4,10,8,0,9,2,49,49,19,101,94,105,88,1,35,99,15,3,154,80,19,38,63,123,142,75,46,4,49,18,0,18,13,9,1,80,25,42,2,7,0,0,0,34,77,55,12,0,45,65,2,44,140,93,0,139,96,62,49,4,147,122,14,67,73,57,109,44,51,1,0,14,7,0,36,36,0,114,91,9,61,148,92,0,35,67,43,0,96,129,31,117,15,81,73,13,155,35,35,0,0,0,2,26,57,8,90,21,32,60,64,83,117,60,0,42,50,13,0,13,98,0,5,41,21,45,0,42,1,25,73,1,0,76,70,0,37,91,64,5,2,60,31,1,0,0,0,0,1,20,136,76,3,12,29,6,0,98,130,29,42,198,130,12,127,47,30,34,5,45,54,15,116,48,2,121,68,88,71

Sequence (313 aa):
HSSGLVPRGSHMAIIFPGQGAQKVGMAQDLFNNNDQATEILTSAAKTLDFDILETMFTDEEGKLGETENTQPALLTHSSALLAALKNLNPDFTMGHSLGEYSSLVAADVLSFEDAVKIVRKRGQLMAQAFPTGVGSMAAVLGLDFDKVDEICKSLSSDDKIIEPANINCPGQIVVSGHKALIDELVEKGKSLGAKRVMPLAVSGPFHSSLMKVIEEDFSSYINQFEWRDAKFPVVQNVNAQGETDKEVIKSNMVKQLYSPVQFINSTEWLIDQGVDHFIEIGPGKVLSGLIKKINRDVKLTSIQTLEDVKGWN

Radius of gyration: 19.11 Å; Cα contacts (8 Å, |Δi|>4): 697; chains: 1; bounding box: 37×50×63 Å

Nearest PDB structures (foldseek):
  3im9-assembly1_A  TM=1.003E+00  e=7.366E-68  Staphylococcus aureus subsp. aureus Mu50
  3ptw-assembly1_A  TM=9.426E-01  e=6.931E-36  Clostridium perfringens ATCC 13124
  3tqe-assembly1_A  TM=9.557E-01  e=2.859E-35  Coxiella burnetii
  6smd-assembly2_C  TM=9.429E-01  e=1.493E-35  Photorhabdus luminescens
  5ypv-assembly1_A  TM=9.396E-01  e=1.891E-33  Acinetobacter baumannii

Secondary structure (DSSP, 8-state):
-TTS---S--EEEEEE--TT---TTTTTTTTTT-HHHHHHHHHHHHH-SS-HHHHHHT-TTS-TTSHHHHHHHHHHHHHHHHHH-SS---SEEEESTTHHHHHHHHTTSS-HHHHHHHHHHHHHHHHHSS-TTSEEEEEEES--HHHHHHHHHHH-BTTB-EEEEEEEETTEEEEEEEHHHHHHHHHHTTTTT-SEEEE---SS-TTSGGGGGGHHHHHHHHTTS-----SS-EE-TTT-SEE--HHHHHHHHHHHTTS-EEHHHHHHHHHHTTEEEEEEESSS-HHHHHHHHH-SSSEEEEE-SHHHHHHH-